Protein AF-A0A6G4WFR0-F1 (afdb_monomer)

Sequence (211 aa):
MADQWVFKSETYDNCNCSVSCGCQFNEPTTHGNCQFAYVGAVVAGHFNGTPLAGLNWSLLCIFPGEIEEGNGKRQIIIDERANEAQRIALETIISGKACRPLSNHFSVFGSLCTEFFETHFLPINLEVNLQLRTANVDIPSVVKSVGRPIINKFNGEPFHIALARPAGSFEFTYGEIGQGTTSVSGDMEMAFEDSWALFCVHHYNQDGLIR

Foldseek 3Di:
DAKWKKFKWWKKKFKQAALPQQVVVVGFGRVQWIWMKMKIAGCFMDIPNHTQHRWIKMKTKTGPGGLVQAQMEIEIETELPDDPVNVVRCCCVQLLVSADAPQAPSNSSNVRHDHYDDYHHFHWDWDDDQVQQWIFIDTDQFKGKITGADADPVPRDGDWDKDADCDDHQYARIKTWTFMWMAGDDPRGDTHGRHIMITGIGIAIRRTHDD

Mean predicted aligned error: 2.63 Å

Nearest PDB structures (foldseek):
  4b31-assembly1_B  TM=2.077E-01  e=2.673E+00  Mycothermus thermophilus
  4b40-assembly1_B  TM=2.147E-01  e=3.158E+00  Mycothermus thermophilus

Secondary structure (DSSP, 8-state):
----EEEEEEEEEEESS-SS-GGGGT---SSSSEEEEEEEEEEEEEETTEE-TT-EEEEEEEESS-GGG--EEEEEEEETT--HHHHHHHHHHHTTTTS-TTSSHHHHHHHHEEEEPPPEEE--EEEEETTTTEEEEEETTTEEEEEEPEEPTTT-SEE-EEEE--SS-SS-SEEEEEEEEEEE-STT-EEEEEEEEEEEEEEEETTEE--

Structure (mmCIF, N/CA/C/O backbone):
data_AF-A0A6G4WFR0-F1
#
_entry.id   AF-A0A6G4WFR0-F1
#
loop_
_atom_site.group_PDB
_atom_site.id
_atom_site.type_symbol
_atom_site.label_atom_id
_atom_site.label_alt_id
_atom_site.label_comp_id
_atom_site.label_asym_id
_atom_site.label_entity_id
_atom_site.label_seq_id
_atom_site.pdbx_PDB_ins_code
_atom_site.Cartn_x
_atom_site.Cartn_y
_atom_site.Cartn_z
_atom_site.occupancy
_atom_site.B_iso_or_equiv
_atom_site.auth_seq_id
_atom_site.auth_comp_id
_atom_site.auth_asym_id
_atom_site.auth_atom_id
_atom_site.pdbx_PDB_model_num
ATOM 1 N N . MET A 1 1 ? -6.566 0.510 28.866 1.00 56.59 1 MET A N 1
ATOM 2 C CA . MET A 1 1 ? -5.873 -0.659 28.280 1.00 56.59 1 MET A CA 1
ATOM 3 C C . MET A 1 1 ? -5.449 -0.255 26.884 1.00 56.59 1 MET A C 1
ATOM 5 O O . MET A 1 1 ? -6.201 0.489 26.272 1.00 56.59 1 MET A O 1
ATOM 9 N N . ALA A 1 2 ? -4.252 -0.637 26.437 1.00 82.12 2 ALA A N 1
ATOM 10 C CA . ALA A 1 2 ? -3.855 -0.395 25.050 1.00 82.12 2 ALA A CA 1
ATOM 11 C C . ALA A 1 2 ? -4.782 -1.182 24.110 1.00 82.12 2 ALA A C 1
ATOM 13 O O . ALA A 1 2 ? -5.253 -2.255 24.497 1.00 82.12 2 ALA A O 1
ATOM 14 N N . ASP A 1 3 ? -5.046 -0.650 22.918 1.00 93.19 3 ASP A N 1
ATOM 15 C CA . ASP A 1 3 ? -5.851 -1.343 21.913 1.00 93.19 3 ASP A CA 1
ATOM 16 C C . ASP A 1 3 ? -5.238 -2.707 21.576 1.00 93.19 3 ASP A C 1
ATOM 18 O O . ASP A 1 3 ? -4.016 -2.870 21.535 1.00 93.19 3 ASP A O 1
ATOM 22 N N . GLN A 1 4 ? -6.092 -3.704 21.359 1.00 96.62 4 GLN A N 1
ATOM 23 C CA . GLN A 1 4 ? -5.699 -5.062 20.999 1.00 96.62 4 GLN A CA 1
ATOM 24 C C . GLN A 1 4 ? -6.368 -5.448 19.689 1.00 96.62 4 GLN A C 1
ATOM 26 O O . GLN A 1 4 ? -7.601 -5.501 19.583 1.00 96.62 4 GLN A O 1
ATOM 31 N N . TRP A 1 5 ? -5.549 -5.724 18.680 1.00 97.88 5 TRP A N 1
ATOM 32 C CA . TRP A 1 5 ? -6.049 -5.973 17.340 1.00 97.88 5 TRP A CA 1
ATOM 33 C C . TRP A 1 5 ? -5.153 -6.914 16.546 1.00 97.88 5 TRP A C 1
ATOM 35 O O . TRP A 1 5 ? -3.959 -7.043 16.795 1.00 97.88 5 TRP A O 1
ATOM 45 N N . VAL A 1 6 ? -5.770 -7.572 15.573 1.00 97.94 6 VAL A N 1
ATOM 46 C CA . VAL A 1 6 ? -5.100 -8.358 14.538 1.00 97.94 6 VAL A CA 1
ATOM 47 C C . VAL A 1 6 ? -5.708 -7.941 13.213 1.00 97.94 6 VAL A C 1
ATOM 49 O O . VAL A 1 6 ? -6.924 -7.786 13.109 1.00 97.94 6 VAL A O 1
ATOM 52 N N . PHE A 1 7 ? -4.866 -7.767 12.208 1.00 97.38 7 PHE A N 1
ATOM 53 C CA . PHE A 1 7 ? -5.252 -7.346 10.873 1.00 97.38 7 PHE A CA 1
ATOM 54 C C . PHE A 1 7 ? -4.520 -8.217 9.865 1.00 97.38 7 PHE A C 1
ATOM 56 O O . PHE A 1 7 ? -3.299 -8.136 9.747 1.00 97.38 7 PHE A O 1
ATOM 63 N N . LYS A 1 8 ? -5.254 -9.070 9.155 1.00 98.50 8 LYS A N 1
ATOM 64 C CA . LYS A 1 8 ? -4.735 -9.858 8.044 1.00 98.50 8 LYS A CA 1
ATOM 65 C C . LYS A 1 8 ? -5.463 -9.446 6.779 1.00 98.50 8 LYS A C 1
ATOM 67 O O . LYS A 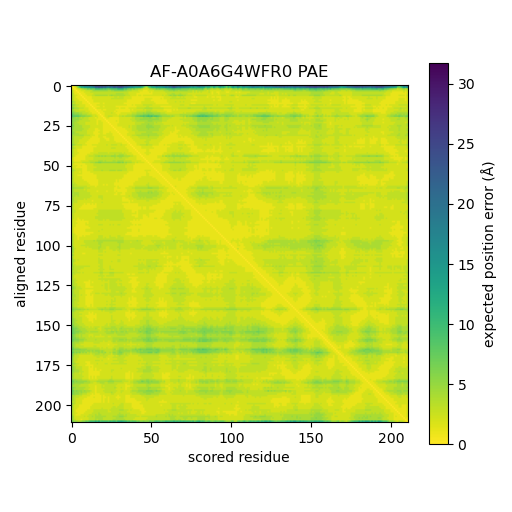1 8 ? -6.669 -9.662 6.670 1.00 98.50 8 LYS A O 1
ATOM 72 N N . SER A 1 9 ? -4.734 -8.872 5.832 1.00 98.44 9 SER A N 1
ATOM 73 C CA . SER A 1 9 ? -5.283 -8.404 4.568 1.00 98.44 9 SER A CA 1
ATOM 74 C C . SER A 1 9 ? -4.462 -8.905 3.391 1.00 98.44 9 SER A C 1
ATOM 76 O O . SER A 1 9 ? -3.237 -8.834 3.424 1.00 98.44 9 SER A O 1
ATOM 78 N N . GLU A 1 10 ? -5.145 -9.415 2.370 1.00 98.62 10 GLU A N 1
ATOM 79 C CA . GLU A 1 10 ? -4.559 -9.650 1.049 1.00 98.62 10 GLU A CA 1
ATOM 80 C C . GLU A 1 10 ? -4.588 -8.332 0.287 1.00 98.62 10 GLU A C 1
ATOM 82 O O . GLU A 1 10 ? -5.646 -7.704 0.174 1.00 98.62 10 GLU A O 1
ATOM 87 N N . THR A 1 11 ? -3.422 -7.885 -0.167 1.00 98.56 11 THR A N 1
ATOM 88 C CA . THR A 1 11 ? -3.234 -6.530 -0.677 1.00 98.56 11 THR A CA 1
ATOM 89 C C . THR A 1 11 ? -2.696 -6.523 -2.094 1.00 98.56 11 THR A C 1
ATOM 91 O O . THR A 1 11 ? -1.967 -7.419 -2.527 1.00 98.56 11 THR A O 1
ATOM 94 N N . TYR A 1 12 ? -3.064 -5.460 -2.793 1.00 98.69 12 TYR A N 1
ATOM 95 C CA . TYR A 1 12 ? -2.455 -5.008 -4.024 1.00 98.69 12 TYR A CA 1
ATOM 96 C C . TYR A 1 12 ? -2.016 -3.557 -3.828 1.00 98.69 12 TYR A C 1
ATOM 98 O O . TYR A 1 12 ? -2.800 -2.713 -3.393 1.00 98.69 12 TYR A O 1
ATOM 106 N N . ASP A 1 13 ? -0.758 -3.294 -4.141 1.00 97.88 13 ASP A N 1
ATOM 107 C CA . ASP A 1 13 ? -0.162 -1.968 -4.166 1.00 97.88 13 ASP A CA 1
ATOM 108 C C . ASP A 1 13 ? 0.362 -1.669 -5.558 1.00 97.88 13 ASP A C 1
ATOM 110 O O . ASP A 1 13 ? 0.957 -2.536 -6.202 1.00 97.88 13 ASP A O 1
ATOM 114 N N . ASN A 1 14 ? 0.178 -0.431 -5.994 1.00 98.56 14 ASN A N 1
ATOM 115 C CA . ASN A 1 14 ? 0.833 0.108 -7.165 1.00 98.56 14 ASN A CA 1
ATOM 116 C C . ASN A 1 14 ? 1.381 1.497 -6.838 1.00 98.56 14 ASN A C 1
ATOM 118 O O . ASN A 1 14 ? 0.650 2.379 -6.379 1.00 98.56 14 ASN A O 1
ATOM 122 N N . CYS A 1 15 ? 2.669 1.689 -7.112 1.00 97.81 15 CYS A N 1
ATOM 123 C CA . CYS A 1 15 ? 3.340 2.969 -6.940 1.00 97.81 15 CYS A CA 1
ATOM 124 C C . CYS A 1 15 ? 3.972 3.436 -8.249 1.00 97.81 15 CYS A C 1
ATOM 126 O O . CYS A 1 15 ? 4.172 2.654 -9.179 1.00 97.81 15 CYS A O 1
ATOM 128 N N . ASN A 1 16 ? 4.312 4.718 -8.325 1.00 98.44 16 ASN A N 1
ATOM 129 C CA . ASN A 1 16 ? 4.835 5.349 -9.537 1.00 98.44 16 ASN A CA 1
ATOM 130 C C . ASN A 1 16 ? 6.242 4.884 -9.959 1.00 98.44 16 ASN A C 1
ATOM 132 O O . ASN A 1 16 ? 6.712 5.275 -11.020 1.00 98.44 16 ASN A O 1
ATOM 136 N N . CYS A 1 17 ? 6.935 4.082 -9.150 1.00 98.19 17 CYS A N 1
ATOM 137 C CA . CYS A 1 17 ? 8.300 3.654 -9.444 1.00 98.19 17 CYS A CA 1
ATOM 138 C C . CYS A 1 17 ? 8.386 2.627 -10.582 1.00 98.19 17 CYS A C 1
ATOM 140 O O . CYS A 1 17 ? 7.437 1.912 -10.898 1.00 98.19 17 CYS A O 1
ATOM 142 N N . SER A 1 18 ? 9.587 2.470 -11.139 1.00 96.75 18 SER A N 1
ATOM 143 C CA . SER A 1 18 ? 9.905 1.329 -12.005 1.00 96.75 18 SER A CA 1
ATOM 144 C C . SER A 1 18 ? 9.705 -0.012 -11.280 1.00 96.75 18 SER A C 1
ATOM 146 O O . SER A 1 18 ? 9.679 -0.067 -10.053 1.00 96.75 18 SER A O 1
ATOM 148 N N . VAL A 1 19 ? 9.643 -1.118 -12.034 1.00 93.25 19 VAL A N 1
ATOM 149 C CA . VAL A 1 19 ? 9.478 -2.501 -11.518 1.00 93.25 19 VAL A CA 1
ATOM 150 C C . VAL A 1 19 ? 10.566 -2.924 -10.512 1.00 93.25 19 VAL A C 1
ATOM 152 O O . VAL A 1 19 ? 10.446 -3.944 -9.846 1.00 93.25 19 VAL A O 1
ATOM 155 N N . SER A 1 20 ? 11.629 -2.145 -10.351 1.00 91.44 20 SER A N 1
ATOM 156 C CA . SER A 1 20 ? 12.579 -2.254 -9.247 1.00 91.44 20 SER A CA 1
ATOM 157 C C . SER A 1 20 ? 12.409 -1.061 -8.305 1.00 91.44 20 SER A C 1
ATOM 159 O O . SER A 1 20 ? 13.279 -0.194 -8.247 1.00 91.44 20 SER A O 1
ATOM 161 N N . CYS A 1 21 ? 11.270 -0.971 -7.614 1.00 96.44 21 CYS A N 1
ATOM 162 C CA . CYS A 1 21 ? 10.984 0.154 -6.724 1.00 96.44 21 CYS A CA 1
ATOM 163 C C . CYS A 1 21 ? 12.059 0.252 -5.631 1.00 96.44 21 CYS A C 1
ATOM 165 O O . CYS A 1 21 ? 12.160 -0.631 -4.781 1.00 96.44 21 CYS A O 1
ATOM 167 N N . GLY A 1 22 ? 12.876 1.310 -5.663 1.00 96.06 22 GLY A N 1
ATOM 168 C CA . GLY A 1 22 ? 14.084 1.416 -4.840 1.00 96.06 22 GLY A CA 1
ATOM 169 C C . GLY A 1 22 ? 13.815 1.354 -3.338 1.00 96.06 22 GLY A C 1
ATOM 170 O O . GLY A 1 22 ? 14.548 0.671 -2.622 1.00 96.06 22 GLY A O 1
ATOM 171 N N . CYS A 1 23 ? 12.702 1.929 -2.861 1.00 94.81 23 CYS A N 1
ATOM 172 C CA . CYS A 1 23 ? 12.366 1.911 -1.433 1.00 94.81 23 CYS A CA 1
ATOM 173 C C . CYS A 1 23 ? 12.197 0.481 -0.893 1.00 94.81 23 CYS A C 1
ATOM 175 O O . CYS A 1 23 ? 12.447 0.215 0.282 1.00 94.81 23 CYS A O 1
ATOM 177 N N . GLN A 1 24 ? 11.866 -0.477 -1.767 1.00 95.12 24 GLN A N 1
ATOM 178 C CA . GLN A 1 24 ? 11.755 -1.886 -1.413 1.00 95.12 24 GLN A CA 1
ATOM 179 C C . GLN A 1 24 ? 13.122 -2.545 -1.129 1.00 95.12 24 GLN A C 1
ATOM 181 O O . GLN A 1 24 ? 13.173 -3.671 -0.621 1.00 95.12 24 GLN A O 1
ATOM 186 N N . PHE A 1 25 ? 14.216 -1.844 -1.424 1.00 93.81 25 PHE A N 1
ATOM 187 C CA . PHE A 1 25 ? 15.604 -2.271 -1.261 1.00 93.81 25 PHE A CA 1
ATOM 188 C C . PHE A 1 25 ? 16.435 -1.304 -0.395 1.00 93.81 25 PHE A C 1
ATOM 190 O O . PHE A 1 25 ? 17.643 -1.491 -0.298 1.00 93.81 25 PHE A O 1
ATOM 197 N N . ASN A 1 26 ? 15.803 -0.332 0.282 1.00 92.12 26 ASN A N 1
ATOM 198 C CA . ASN A 1 26 ? 16.469 0.803 0.953 1.00 92.12 26 ASN A CA 1
ATOM 199 C C . ASN A 1 26 ? 17.306 1.674 -0.001 1.00 92.12 26 ASN A C 1
ATOM 201 O O . ASN A 1 26 ? 18.351 2.194 0.378 1.00 92.12 26 ASN A O 1
ATOM 205 N N . GLU A 1 27 ? 16.845 1.813 -1.239 1.00 96.06 27 GLU A N 1
ATOM 206 C CA . GLU A 1 27 ? 17.423 2.696 -2.247 1.00 96.06 27 GLU A CA 1
ATOM 207 C C . GLU A 1 27 ? 16.448 3.848 -2.555 1.00 96.06 27 GLU A C 1
ATOM 209 O O . GLU A 1 27 ? 15.245 3.715 -2.293 1.00 96.06 27 GLU A O 1
ATOM 214 N N . PRO A 1 28 ? 16.927 4.962 -3.138 1.00 97.19 28 PRO A N 1
ATOM 215 C CA . PRO A 1 28 ? 16.072 6.078 -3.531 1.00 97.19 28 PRO A CA 1
ATOM 216 C C . PRO A 1 28 ? 14.929 5.676 -4.471 1.00 97.19 28 PRO A C 1
ATOM 218 O O . PRO A 1 28 ? 15.018 4.713 -5.243 1.00 97.19 28 PRO A O 1
ATOM 221 N N . THR A 1 29 ? 13.844 6.445 -4.436 1.00 97.81 29 THR A N 1
ATOM 222 C CA . THR A 1 29 ? 12.726 6.297 -5.374 1.00 97.81 29 THR A CA 1
ATOM 223 C C . THR A 1 29 ? 13.171 6.483 -6.831 1.00 97.81 29 THR A C 1
ATOM 225 O O . THR A 1 29 ? 14.175 7.122 -7.136 1.00 97.81 29 THR A O 1
ATOM 228 N N . THR A 1 30 ? 12.403 5.942 -7.786 1.00 98.25 30 THR A N 1
ATOM 229 C CA . THR A 1 30 ? 12.744 6.073 -9.220 1.00 98.25 30 THR A CA 1
ATOM 230 C C . THR A 1 30 ? 12.708 7.528 -9.706 1.00 98.25 30 THR A C 1
ATOM 232 O O . THR A 1 30 ? 13.452 7.886 -10.619 1.00 98.25 30 THR A O 1
ATOM 235 N N . HIS A 1 31 ? 11.843 8.360 -9.122 1.00 97.25 31 HIS A N 1
ATOM 236 C CA . HIS A 1 31 ? 11.543 9.707 -9.616 1.00 97.25 31 HIS A CA 1
ATOM 237 C C . HIS A 1 31 ? 11.932 10.828 -8.641 1.00 97.25 31 HIS A C 1
ATOM 239 O O . HIS A 1 31 ? 11.627 11.988 -8.915 1.00 97.25 31 HIS A O 1
ATOM 245 N N . GLY A 1 32 ? 12.593 10.505 -7.524 1.00 97.50 32 GLY A N 1
ATOM 246 C CA . GLY A 1 32 ? 12.845 11.459 -6.439 1.00 97.50 32 GLY A CA 1
ATOM 247 C C . GLY A 1 32 ? 11.572 11.880 -5.700 1.00 97.50 32 GLY A C 1
ATOM 248 O O . GLY A 1 32 ? 11.555 12.929 -5.071 1.00 97.50 32 GLY A O 1
ATOM 249 N N . ASN A 1 33 ? 10.488 11.113 -5.846 1.00 98.06 33 ASN A N 1
ATOM 250 C CA . ASN A 1 33 ? 9.213 11.274 -5.158 1.00 98.06 33 ASN A CA 1
ATOM 251 C C . ASN A 1 33 ? 8.488 9.920 -5.069 1.00 98.06 33 ASN A C 1
ATOM 253 O O . ASN A 1 33 ? 8.840 8.967 -5.773 1.00 98.06 33 ASN A O 1
ATOM 257 N N . CYS A 1 34 ? 7.451 9.831 -4.233 1.00 98.44 34 CYS A N 1
ATOM 258 C CA . CYS A 1 34 ? 6.658 8.610 -4.097 1.00 98.44 34 CYS A CA 1
ATOM 259 C C . CYS A 1 34 ? 5.161 8.903 -4.181 1.00 98.44 34 CYS A C 1
ATOM 261 O O . CYS A 1 34 ? 4.637 9.734 -3.444 1.00 98.44 34 CYS A O 1
ATOM 263 N N . GLN A 1 35 ? 4.458 8.192 -5.056 1.00 98.56 35 GLN A N 1
ATOM 264 C CA . GLN A 1 35 ? 2.997 8.193 -5.125 1.00 98.56 35 GLN A CA 1
ATOM 265 C C . GLN A 1 35 ? 2.527 6.750 -5.164 1.00 98.56 35 GLN A C 1
ATOM 267 O O . GLN A 1 35 ? 3.055 5.969 -5.959 1.00 98.56 35 GLN A O 1
ATOM 272 N N . PHE A 1 36 ? 1.565 6.388 -4.319 1.00 98.38 36 PHE A N 1
ATOM 273 C CA . PHE A 1 36 ? 1.067 5.018 -4.276 1.00 98.38 36 PHE A CA 1
ATOM 274 C C . PHE A 1 36 ? -0.403 4.912 -3.887 1.00 98.38 36 PHE A C 1
ATOM 276 O O . PHE A 1 36 ? -0.945 5.749 -3.156 1.00 98.38 36 PHE A O 1
ATOM 283 N N . ALA A 1 37 ? -1.006 3.813 -4.339 1.00 98.50 37 ALA A N 1
ATOM 284 C CA . ALA A 1 37 ? -2.330 3.365 -3.950 1.00 98.50 37 ALA A CA 1
ATOM 285 C C . ALA A 1 37 ? -2.261 1.918 -3.440 1.00 98.50 37 ALA A C 1
ATOM 287 O O . ALA A 1 37 ? -2.062 0.984 -4.215 1.00 98.50 37 ALA A O 1
ATOM 288 N N . TYR A 1 38 ? -2.470 1.745 -2.134 1.00 97.62 38 TYR A N 1
ATOM 289 C CA . TYR A 1 38 ? -2.658 0.441 -1.498 1.00 97.62 38 TYR A CA 1
ATOM 290 C C . TYR A 1 38 ? -4.141 0.139 -1.397 1.00 97.62 38 TYR A C 1
ATOM 292 O O . TYR A 1 38 ? -4.885 0.949 -0.850 1.00 97.62 38 TYR A O 1
ATOM 300 N N . VAL A 1 39 ? -4.555 -1.051 -1.819 1.00 98.69 39 VAL A N 1
ATOM 301 C CA . VAL A 1 39 ? -5.915 -1.555 -1.617 1.00 98.69 39 VAL A CA 1
ATOM 302 C C . VAL A 1 39 ? -5.843 -2.970 -1.067 1.00 98.69 39 VAL A C 1
ATOM 304 O O . VAL A 1 39 ? -5.026 -3.780 -1.504 1.00 98.69 39 VAL A O 1
ATOM 307 N N . GLY A 1 40 ? -6.685 -3.285 -0.089 1.00 98.62 40 GLY A N 1
ATOM 308 C CA . GLY A 1 40 ? -6.683 -4.603 0.529 1.00 98.62 40 GLY A CA 1
ATOM 309 C C . GLY A 1 40 ? -8.060 -5.093 0.932 1.00 98.62 40 GLY A C 1
ATOM 310 O O . GLY A 1 40 ? -8.938 -4.309 1.288 1.00 98.62 40 GLY A O 1
ATOM 311 N N . ALA A 1 41 ? -8.214 -6.414 0.919 1.00 98.75 41 ALA A N 1
ATOM 312 C CA . ALA A 1 41 ? -9.349 -7.114 1.505 1.00 98.75 41 ALA A CA 1
ATOM 313 C C . ALA A 1 41 ? -8.928 -7.691 2.855 1.00 98.75 41 ALA A C 1
ATOM 315 O O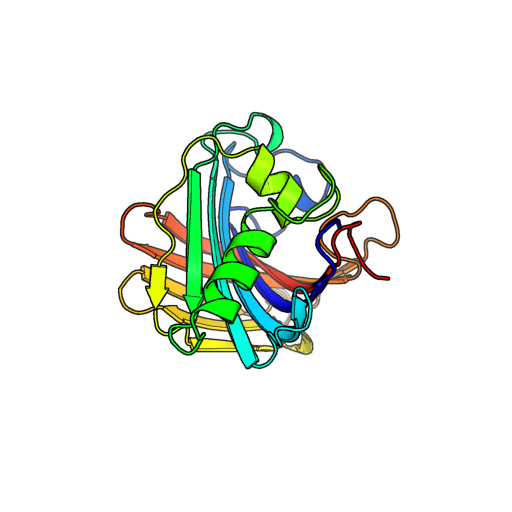 . ALA A 1 41 ? -7.938 -8.423 2.935 1.00 98.75 41 ALA A O 1
ATOM 316 N N . VAL A 1 42 ? -9.640 -7.362 3.934 1.00 98.75 42 VAL A N 1
ATOM 317 C CA . VAL A 1 42 ? -9.377 -7.939 5.257 1.00 98.75 42 VAL A CA 1
ATOM 318 C C . VAL A 1 42 ? -9.938 -9.358 5.285 1.00 98.75 42 VAL A C 1
ATOM 320 O O . VAL A 1 42 ? -11.150 -9.563 5.309 1.00 98.75 42 VAL A O 1
ATOM 323 N N . VAL A 1 43 ? -9.057 -10.355 5.303 1.00 98.56 43 VAL A N 1
ATOM 324 C CA . VAL A 1 43 ? -9.433 -11.778 5.292 1.00 98.56 43 VAL A CA 1
ATOM 325 C C . VAL A 1 43 ? -9.614 -12.345 6.700 1.00 98.56 43 VAL A C 1
ATOM 327 O O . VAL A 1 43 ? -10.361 -13.301 6.894 1.00 98.56 43 VAL A O 1
ATOM 330 N N . ALA A 1 44 ? -8.959 -11.754 7.701 1.00 98.44 44 ALA A N 1
ATOM 331 C CA . ALA A 1 44 ? -9.141 -12.091 9.109 1.00 98.44 44 ALA A CA 1
ATOM 332 C C . ALA A 1 44 ? -8.701 -10.925 10.000 1.00 98.44 44 ALA A C 1
ATOM 334 O O . ALA A 1 44 ? -7.774 -10.193 9.660 1.00 98.44 44 ALA A O 1
ATOM 335 N N . GLY A 1 45 ? -9.327 -10.769 11.164 1.00 97.69 45 GLY A N 1
ATOM 336 C CA . GLY A 1 45 ? -8.907 -9.756 12.125 1.00 97.69 45 GLY A CA 1
ATOM 337 C C . GLY A 1 45 ? -10.028 -9.191 12.981 1.00 97.69 45 GLY A C 1
ATOM 338 O O . GLY A 1 45 ? -11.217 -9.390 12.711 1.00 97.69 45 GLY A O 1
ATOM 339 N N . HIS A 1 46 ? -9.625 -8.466 14.017 1.00 98.50 46 HIS A N 1
ATOM 340 C CA . HIS A 1 46 ? -10.516 -7.753 14.920 1.00 98.50 46 HIS A CA 1
ATOM 341 C C . HIS A 1 46 ? -9.821 -6.531 15.524 1.00 98.50 46 HIS A C 1
ATOM 343 O O . HIS A 1 46 ? -8.595 -6.481 15.582 1.00 98.50 46 HIS A O 1
ATOM 349 N N . PHE A 1 47 ? -10.604 -5.611 16.083 1.00 98.44 47 PHE A N 1
ATOM 350 C CA . PHE A 1 47 ? -10.135 -4.497 16.908 1.00 98.44 47 PHE A CA 1
ATOM 351 C C . PHE A 1 47 ? -10.968 -4.417 18.186 1.00 98.44 47 PHE A C 1
ATOM 353 O O . PHE A 1 47 ? -12.173 -4.177 18.118 1.00 98.44 47 PHE A O 1
ATOM 360 N N . ASN A 1 48 ? -10.359 -4.678 19.347 1.00 97.19 48 ASN A N 1
ATOM 361 C CA . ASN A 1 48 ? -11.045 -4.707 20.647 1.00 97.19 48 ASN A CA 1
ATOM 362 C C . ASN A 1 48 ? -12.359 -5.526 20.631 1.00 97.19 48 ASN A C 1
ATOM 364 O O . ASN A 1 48 ? -13.374 -5.118 21.189 1.00 97.19 48 ASN A O 1
ATOM 368 N N . GLY A 1 49 ? -12.356 -6.673 19.941 1.00 96.25 49 GLY A N 1
ATOM 369 C CA . GLY A 1 49 ? -13.527 -7.546 19.774 1.00 96.25 49 GLY A CA 1
ATOM 370 C C . GLY A 1 49 ? -14.438 -7.220 18.581 1.00 96.25 49 GLY A C 1
ATOM 371 O O . GLY A 1 49 ? -15.264 -8.055 18.222 1.00 96.25 49 GLY A O 1
ATOM 372 N N . THR A 1 50 ? -14.272 -6.073 17.916 1.00 98.44 50 THR A N 1
ATOM 373 C CA . THR A 1 50 ? -15.006 -5.738 16.682 1.00 98.44 50 THR A CA 1
ATOM 374 C C . THR A 1 50 ? -14.424 -6.516 15.499 1.00 98.44 50 THR A C 1
ATOM 376 O O . THR A 1 50 ? -13.247 -6.315 15.196 1.00 98.44 50 THR A O 1
ATOM 379 N N . PRO A 1 51 ? -15.187 -7.387 14.812 1.00 98.50 51 PRO A N 1
ATOM 380 C CA . PRO A 1 51 ? -14.683 -8.154 13.675 1.00 98.50 51 PRO A CA 1
ATOM 381 C C . PRO A 1 51 ? -14.510 -7.271 12.432 1.00 98.50 51 PRO A C 1
ATOM 383 O O . PRO A 1 51 ? -15.362 -6.430 12.141 1.00 98.50 51 PRO A O 1
ATOM 386 N N . LEU A 1 52 ? -13.430 -7.494 11.678 1.00 98.69 52 LEU A N 1
ATOM 387 C CA . LEU A 1 52 ? -13.082 -6.686 10.496 1.00 98.69 52 LEU A CA 1
ATOM 388 C C . LEU A 1 52 ? -13.113 -7.468 9.173 1.00 98.69 52 LEU A C 1
ATOM 390 O O . LEU A 1 52 ? -13.029 -6.866 8.107 1.00 98.69 52 LEU A O 1
ATOM 394 N N . ALA A 1 53 ? -13.208 -8.798 9.234 1.00 98.50 53 ALA A N 1
ATOM 395 C CA . ALA A 1 53 ? -13.143 -9.653 8.053 1.00 98.50 53 ALA A CA 1
ATOM 396 C C . ALA A 1 53 ? -14.271 -9.359 7.047 1.00 98.50 53 ALA A C 1
ATOM 398 O O . ALA A 1 53 ? -15.413 -9.109 7.431 1.00 98.50 53 ALA A O 1
ATOM 399 N N . GLY A 1 54 ? -13.942 -9.434 5.757 1.00 98.19 54 GLY A N 1
ATOM 400 C CA . GLY A 1 54 ? -14.857 -9.195 4.639 1.00 98.19 54 GLY A CA 1
ATOM 401 C C . GLY A 1 54 ? -14.964 -7.733 4.194 1.00 98.19 54 GLY A C 1
ATOM 402 O O . GLY A 1 54 ? -15.619 -7.466 3.184 1.00 98.19 54 GLY A O 1
ATOM 403 N N . LEU A 1 55 ? -14.326 -6.803 4.911 1.00 98.75 55 LEU A N 1
ATOM 404 C CA . LEU A 1 55 ? -14.252 -5.391 4.540 1.00 98.75 55 LEU A CA 1
ATOM 405 C C . LEU A 1 55 ? -13.001 -5.101 3.715 1.00 98.75 55 LEU A C 1
ATOM 407 O O . LEU A 1 55 ? -11.936 -5.670 3.962 1.00 98.75 55 LEU A O 1
ATOM 411 N N . ASN A 1 56 ? -13.132 -4.164 2.784 1.00 98.81 56 ASN A N 1
ATOM 412 C CA . ASN A 1 56 ? -12.015 -3.635 2.020 1.00 98.81 56 ASN A CA 1
ATOM 413 C C . ASN A 1 56 ? -11.527 -2.297 2.598 1.00 98.81 56 ASN A C 1
ATOM 415 O O . ASN A 1 56 ? -12.208 -1.625 3.377 1.00 98.81 56 ASN A O 1
ATOM 419 N N . TRP A 1 57 ? -10.321 -1.904 2.216 1.00 98.81 57 TRP A N 1
ATOM 420 C CA . TRP A 1 57 ? -9.735 -0.623 2.586 1.00 98.81 57 TRP A CA 1
ATOM 421 C C . TRP A 1 57 ? -8.775 -0.153 1.500 1.00 98.81 57 TRP A C 1
ATOM 423 O O . TRP A 1 57 ? -8.235 -0.962 0.746 1.00 98.81 57 TRP A O 1
ATOM 433 N N . SER A 1 58 ? -8.554 1.156 1.441 1.00 98.75 58 SER A N 1
ATOM 434 C CA . SER A 1 58 ? -7.546 1.773 0.591 1.00 98.75 58 SER A CA 1
ATOM 435 C C . SER A 1 58 ? -6.782 2.844 1.357 1.00 98.75 58 SER A C 1
ATOM 437 O O . SER A 1 58 ? -7.346 3.576 2.174 1.00 98.75 58 SER A O 1
ATOM 439 N N . LEU A 1 59 ? -5.492 2.945 1.063 1.00 98.69 59 LEU A N 1
ATOM 440 C CA . LEU A 1 59 ? -4.586 3.969 1.559 1.00 98.69 59 LEU A CA 1
ATOM 441 C C . LEU A 1 59 ? -3.882 4.606 0.364 1.00 98.69 59 LEU A C 1
ATOM 443 O O . LEU A 1 59 ? -3.178 3.931 -0.384 1.00 98.69 59 LEU A O 1
ATOM 447 N N . LEU A 1 60 ? -4.086 5.906 0.199 1.00 98.81 60 LEU A N 1
ATOM 448 C CA . LEU A 1 60 ? -3.454 6.708 -0.839 1.00 98.81 60 LEU A CA 1
ATOM 449 C C . LEU A 1 60 ? -2.422 7.612 -0.185 1.00 98.81 60 LEU A C 1
ATOM 451 O O . LEU A 1 60 ? -2.741 8.254 0.821 1.00 98.81 60 LEU A O 1
ATOM 455 N N . CYS A 1 61 ? -1.231 7.704 -0.774 1.00 98.62 61 CYS A N 1
ATOM 456 C CA . CYS A 1 61 ? -0.190 8.608 -0.298 1.00 98.62 61 CYS A CA 1
ATOM 457 C C . CYS A 1 61 ? 0.552 9.299 -1.443 1.00 98.62 61 CYS A C 1
ATOM 459 O O . CYS A 1 61 ? 0.793 8.708 -2.496 1.00 98.62 61 CYS A O 1
ATOM 461 N N . ILE A 1 62 ? 0.964 10.543 -1.190 1.00 98.69 62 ILE A N 1
ATOM 462 C CA . ILE A 1 62 ? 1.849 11.331 -2.055 1.00 98.69 62 ILE A CA 1
ATOM 463 C C . ILE A 1 62 ? 2.946 11.930 -1.178 1.00 98.69 62 ILE A C 1
ATOM 465 O O . ILE A 1 62 ? 2.657 12.694 -0.261 1.00 98.69 62 ILE A O 1
ATOM 469 N N . PHE A 1 63 ? 4.198 11.620 -1.484 1.00 98.62 63 PHE A N 1
ATOM 470 C CA . PHE A 1 63 ? 5.385 12.234 -0.905 1.00 98.62 63 PHE A CA 1
ATOM 471 C C . PHE A 1 63 ? 6.047 13.111 -1.971 1.00 98.62 63 PHE A C 1
ATOM 473 O O . PHE A 1 63 ? 6.268 12.632 -3.086 1.00 98.62 63 PHE A O 1
ATOM 480 N N . PRO A 1 64 ? 6.357 14.385 -1.667 1.00 98.00 64 PRO A N 1
ATOM 481 C CA . PRO A 1 64 ? 6.962 15.299 -2.635 1.00 98.00 64 PRO A CA 1
ATOM 482 C C . PRO A 1 64 ? 8.436 14.981 -2.930 1.00 98.00 64 PRO A C 1
ATOM 484 O O . PRO A 1 64 ? 8.943 15.428 -3.956 1.00 98.00 64 PRO A O 1
ATOM 487 N N . GLY A 1 65 ? 9.090 14.237 -2.035 1.00 97.69 65 GLY A N 1
ATOM 488 C CA . GLY A 1 65 ? 10.488 13.823 -2.093 1.00 97.69 65 GLY A CA 1
ATOM 489 C C . GLY A 1 65 ? 10.649 12.349 -1.718 1.00 97.69 65 GLY A C 1
ATOM 490 O O . GLY A 1 65 ? 9.705 11.556 -1.834 1.00 97.69 65 GLY A O 1
ATOM 491 N N . GLU A 1 66 ? 11.827 11.989 -1.217 1.00 97.69 66 GLU A N 1
ATOM 492 C CA . GLU A 1 66 ? 12.050 10.648 -0.676 1.00 97.69 66 GLU A CA 1
ATOM 493 C C . GLU A 1 66 ? 11.156 10.408 0.551 1.00 97.69 66 GLU A C 1
ATOM 495 O O . GLU A 1 66 ? 10.868 11.317 1.329 1.00 97.69 66 GLU A O 1
ATOM 500 N N . ILE A 1 67 ? 10.693 9.169 0.741 1.00 96.88 67 ILE A N 1
ATOM 501 C CA . ILE A 1 67 ? 9.691 8.841 1.777 1.00 96.88 67 ILE A CA 1
ATOM 502 C C . ILE A 1 67 ? 10.184 9.244 3.180 1.00 96.88 67 ILE A C 1
ATOM 504 O O . ILE A 1 67 ? 9.417 9.764 3.990 1.00 96.88 67 ILE A O 1
ATOM 508 N N . GLU A 1 68 ? 11.473 9.040 3.458 1.00 95.06 68 GLU A N 1
ATOM 509 C CA . GLU A 1 68 ? 12.131 9.377 4.728 1.00 95.06 68 GLU A CA 1
ATOM 510 C C . GLU A 1 68 ? 12.240 10.882 5.009 1.00 95.06 68 GLU A C 1
ATOM 512 O O . GLU A 1 68 ? 12.370 11.276 6.168 1.00 95.06 68 GLU A O 1
ATOM 517 N N . GLU A 1 69 ? 12.128 11.729 3.982 1.00 97.25 69 GLU A N 1
ATOM 518 C CA . GLU A 1 69 ? 12.086 13.190 4.127 1.00 97.25 69 GLU A CA 1
ATOM 519 C C . GLU A 1 69 ? 10.719 13.673 4.648 1.00 97.25 69 GLU A C 1
ATOM 521 O O . GLU A 1 69 ? 10.576 14.823 5.077 1.00 97.25 69 GLU A O 1
ATOM 526 N N . GLY A 1 70 ? 9.712 12.793 4.646 1.00 97.69 70 GLY A N 1
ATOM 527 C CA . GLY A 1 70 ? 8.376 13.057 5.160 1.00 97.69 70 GLY A CA 1
ATOM 528 C C . GLY A 1 70 ? 7.584 14.037 4.295 1.00 97.69 70 GLY A C 1
ATOM 529 O O . GLY A 1 70 ? 7.648 14.013 3.067 1.00 97.69 70 GLY A O 1
ATOM 530 N N . ASN A 1 71 ? 6.791 14.895 4.943 1.00 98.38 71 ASN A N 1
ATOM 531 C CA . ASN A 1 71 ? 5.869 15.834 4.288 1.00 98.38 71 ASN A CA 1
ATOM 532 C C . ASN A 1 71 ? 4.843 15.150 3.367 1.00 98.38 71 ASN A C 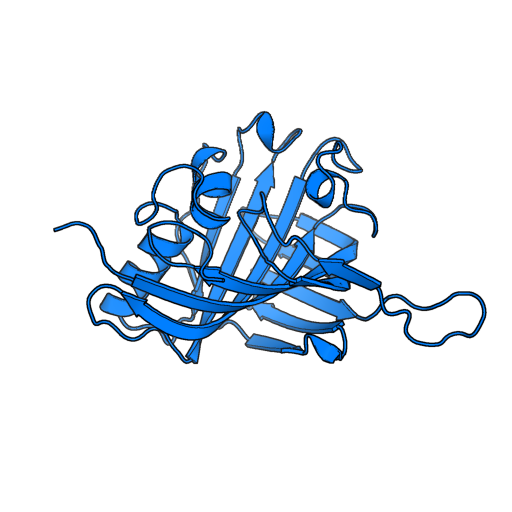1
ATOM 534 O O . ASN A 1 71 ? 4.376 15.738 2.390 1.00 98.38 71 ASN A O 1
ATOM 538 N N . GLY A 1 72 ? 4.507 13.897 3.678 1.00 98.56 72 GLY A N 1
ATOM 539 C CA . GLY A 1 72 ? 3.527 13.132 2.925 1.00 98.56 72 GLY A CA 1
ATOM 540 C C . GLY A 1 72 ? 2.106 13.663 3.102 1.00 98.56 72 GLY A C 1
ATOM 541 O O . GLY A 1 72 ? 1.733 14.189 4.158 1.00 98.56 72 GLY A O 1
ATOM 542 N N . LYS A 1 73 ? 1.299 13.461 2.068 1.00 98.69 73 LYS A N 1
ATOM 543 C CA . LYS A 1 73 ? -0.155 13.597 2.098 1.00 98.69 73 LYS A CA 1
ATOM 544 C C . LYS A 1 73 ? -0.794 12.227 2.113 1.00 98.69 73 LYS A C 1
ATOM 546 O O . LYS A 1 73 ? -0.282 11.317 1.461 1.00 98.69 73 LYS A O 1
ATOM 551 N N . ARG A 1 74 ? -1.926 12.090 2.799 1.00 98.50 74 ARG A N 1
ATOM 552 C CA . ARG A 1 74 ? -2.598 10.800 2.952 1.00 98.50 74 ARG A CA 1
ATOM 553 C C . ARG A 1 74 ? -4.113 10.903 2.915 1.00 98.50 74 ARG A C 1
ATOM 555 O O . ARG A 1 74 ? -4.683 11.759 3.590 1.00 98.50 74 ARG A O 1
ATOM 562 N N . GLN A 1 75 ? -4.750 9.939 2.254 1.00 98.75 75 GLN A N 1
ATOM 563 C CA . GLN A 1 75 ? -6.191 9.702 2.336 1.00 98.75 75 GLN A CA 1
ATOM 564 C C . GLN A 1 75 ? -6.487 8.231 2.638 1.00 98.75 75 GLN A C 1
ATOM 566 O O . GLN A 1 75 ? -5.876 7.330 2.059 1.00 98.75 75 GLN A O 1
ATOM 571 N N . ILE A 1 76 ? -7.428 7.993 3.556 1.00 98.81 76 ILE A N 1
ATOM 572 C CA . ILE A 1 76 ? -7.981 6.661 3.821 1.00 98.81 76 ILE A CA 1
ATOM 573 C C . ILE A 1 76 ? -9.342 6.556 3.141 1.00 98.81 76 ILE A C 1
ATOM 575 O O . ILE A 1 76 ? -10.161 7.471 3.228 1.00 98.81 76 ILE A O 1
ATOM 579 N N . ILE A 1 77 ? -9.611 5.404 2.537 1.00 98.88 77 ILE A N 1
ATOM 580 C CA . ILE A 1 77 ? -10.947 5.031 2.082 1.00 98.88 77 ILE A CA 1
ATOM 581 C C . ILE A 1 77 ? -11.298 3.699 2.738 1.00 98.88 77 ILE A C 1
ATOM 583 O O . ILE A 1 77 ? -10.539 2.733 2.663 1.00 98.88 77 ILE A O 1
ATOM 587 N N . ILE A 1 78 ? -12.440 3.654 3.408 1.00 98.88 78 ILE A N 1
ATOM 588 C CA . ILE A 1 78 ? -12.976 2.461 4.057 1.00 98.88 78 ILE A CA 1
ATOM 589 C C . ILE A 1 78 ? -14.216 2.017 3.292 1.00 98.88 78 ILE A C 1
ATOM 591 O O . ILE A 1 78 ? -15.003 2.836 2.821 1.00 98.88 78 ILE A O 1
ATOM 595 N N . ASP A 1 79 ? -14.391 0.708 3.183 1.00 98.56 79 ASP A N 1
ATOM 596 C CA . ASP A 1 79 ? -15.564 0.103 2.569 1.00 98.56 79 ASP A CA 1
ATOM 597 C C . ASP A 1 79 ? -16.870 0.601 3.209 1.00 98.56 79 ASP A C 1
ATOM 599 O O . ASP A 1 79 ? -17.057 0.522 4.427 1.00 98.56 79 ASP A O 1
ATOM 603 N N . GLU A 1 80 ? -17.797 1.098 2.390 1.00 98.62 80 GLU A N 1
ATOM 604 C CA . GLU A 1 80 ? -19.084 1.638 2.844 1.00 98.62 80 GLU A CA 1
ATOM 605 C C . GLU A 1 80 ? -19.912 0.639 3.667 1.00 98.62 80 GLU A C 1
ATOM 607 O O . GLU A 1 80 ? -20.695 1.056 4.529 1.00 98.62 80 GLU A O 1
ATOM 612 N N . ARG A 1 81 ? -19.692 -0.670 3.451 1.00 98.56 81 ARG A N 1
ATOM 613 C CA . ARG A 1 81 ? -20.344 -1.775 4.171 1.00 98.56 81 ARG A CA 1
ATOM 614 C C . ARG A 1 81 ? -19.968 -1.821 5.655 1.00 98.56 81 ARG A C 1
ATOM 616 O O . ARG A 1 81 ? -20.659 -2.479 6.432 1.00 98.56 81 ARG A O 1
ATOM 623 N N . ALA A 1 82 ? -18.890 -1.146 6.059 1.00 98.75 82 ALA A N 1
ATOM 624 C CA . ALA A 1 82 ? -18.464 -1.069 7.448 1.00 98.75 82 ALA A CA 1
ATOM 625 C C . ALA A 1 82 ? -19.500 -0.323 8.303 1.00 98.75 82 ALA A C 1
ATOM 627 O O . ALA A 1 82 ? -19.910 0.795 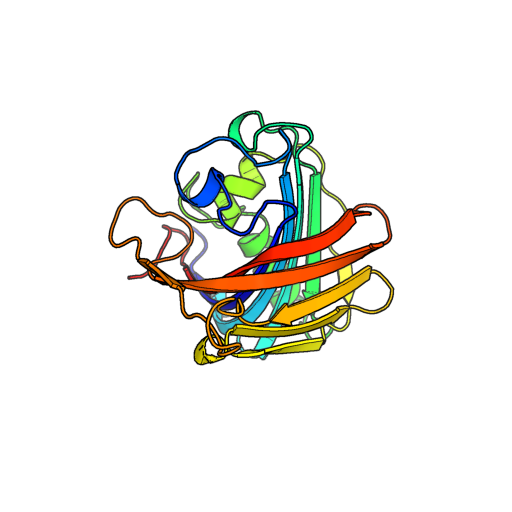7.979 1.00 98.75 82 ALA A O 1
ATOM 628 N N . ASN A 1 83 ? -19.879 -0.911 9.438 1.00 98.69 83 ASN A N 1
ATOM 629 C CA . ASN A 1 83 ? -20.658 -0.211 10.460 1.00 98.69 83 ASN A CA 1
ATOM 630 C C . ASN A 1 83 ? -19.788 0.789 11.247 1.00 98.69 83 ASN A C 1
ATOM 632 O O . ASN A 1 83 ? -18.569 0.819 11.100 1.00 98.69 83 ASN A O 1
ATOM 636 N N . GLU A 1 84 ? -20.400 1.596 12.113 1.00 98.56 84 GLU A N 1
ATOM 637 C CA . GLU A 1 84 ? -19.704 2.644 12.876 1.00 98.56 84 GLU A CA 1
ATOM 638 C C . GLU A 1 84 ? -18.486 2.128 13.665 1.00 98.56 84 GLU A C 1
ATOM 640 O O . GLU A 1 84 ? -17.396 2.690 13.554 1.00 98.56 84 GLU A O 1
ATOM 645 N N . ALA A 1 85 ? -18.627 1.015 14.392 1.00 98.56 85 ALA A N 1
ATOM 646 C CA . ALA A 1 85 ? -17.526 0.431 15.160 1.00 98.56 85 ALA A CA 1
ATOM 647 C C . ALA A 1 85 ? -16.377 -0.044 14.252 1.00 98.56 85 ALA A C 1
ATOM 649 O O . ALA A 1 85 ? -15.204 0.141 14.577 1.00 98.56 85 ALA A O 1
ATOM 650 N N . GLN A 1 86 ? -16.702 -0.622 13.094 1.00 98.81 86 GLN A N 1
ATOM 651 C CA . GLN A 1 86 ? -15.721 -1.069 12.104 1.00 98.81 86 GLN A CA 1
ATOM 652 C C . GLN A 1 86 ? -15.014 0.101 11.416 1.00 98.81 86 GLN A C 1
ATOM 654 O O . GLN A 1 86 ? -13.811 0.022 11.183 1.00 98.81 86 GLN A O 1
ATOM 659 N N . ARG A 1 87 ? -15.729 1.195 11.132 1.00 98.81 87 ARG A N 1
ATOM 660 C CA . ARG A 1 87 ? -15.154 2.426 10.569 1.00 98.81 87 ARG A CA 1
ATOM 661 C C . ARG A 1 87 ? -14.116 3.019 11.515 1.00 98.81 87 ARG A C 1
ATOM 663 O O . ARG A 1 87 ? -12.979 3.226 11.106 1.00 98.81 87 ARG A O 1
ATOM 670 N N . ILE A 1 88 ? -14.477 3.177 12.791 1.00 98.56 88 ILE A N 1
ATOM 671 C CA . ILE A 1 88 ? -13.562 3.658 13.837 1.00 98.56 88 ILE A CA 1
ATOM 672 C C . ILE A 1 88 ? -12.348 2.731 13.949 1.00 98.56 88 ILE A C 1
ATOM 674 O O . ILE A 1 88 ? -11.211 3.199 13.974 1.00 98.56 88 ILE A O 1
ATOM 678 N N . ALA A 1 89 ? -12.568 1.416 13.986 1.00 98.56 89 ALA A N 1
ATOM 679 C CA . ALA A 1 89 ? -11.495 0.435 14.083 1.00 98.56 89 ALA A CA 1
ATOM 680 C C . ALA A 1 89 ? -10.515 0.499 12.900 1.00 98.56 89 ALA A C 1
ATOM 682 O O . ALA A 1 89 ? -9.307 0.617 13.109 1.00 98.56 89 ALA A O 1
ATOM 683 N N . LEU A 1 90 ? -11.022 0.441 11.664 1.00 98.69 90 LEU A N 1
ATOM 684 C CA . LEU A 1 90 ? -10.198 0.471 10.456 1.00 98.69 90 LEU A CA 1
ATOM 685 C C . LEU A 1 90 ? -9.445 1.794 10.334 1.00 98.69 90 LEU A C 1
ATOM 687 O O . LEU A 1 90 ? -8.245 1.782 10.077 1.00 98.69 90 LEU A O 1
ATOM 691 N N . GLU A 1 91 ? -10.100 2.924 10.593 1.00 98.56 91 GLU A N 1
ATOM 692 C CA . GLU A 1 91 ? -9.446 4.230 10.543 1.00 98.56 91 GLU A CA 1
ATOM 693 C C . GLU A 1 91 ? -8.328 4.338 11.588 1.00 98.56 91 GLU A C 1
ATOM 695 O O . GLU A 1 91 ? -7.236 4.828 11.290 1.00 98.56 91 GLU A O 1
ATOM 700 N N . THR A 1 92 ? -8.552 3.828 12.801 1.00 98.31 92 THR A N 1
ATOM 701 C CA . THR A 1 92 ? -7.560 3.851 13.889 1.00 98.31 92 THR A CA 1
ATOM 702 C C . THR A 1 92 ? -6.348 2.962 13.572 1.00 98.31 92 THR A C 1
ATOM 704 O O . THR A 1 92 ? -5.210 3.368 13.825 1.00 98.31 92 THR A O 1
ATOM 707 N N . ILE A 1 93 ? -6.558 1.785 12.970 1.00 98.38 93 ILE A N 1
ATOM 708 C CA . ILE A 1 93 ? -5.471 0.895 12.525 1.00 98.38 93 ILE A CA 1
ATOM 709 C C . ILE A 1 93 ? -4.710 1.516 11.346 1.00 98.38 93 ILE A C 1
ATOM 711 O O . ILE A 1 93 ? -3.496 1.692 11.430 1.00 98.38 93 ILE A O 1
ATOM 715 N N . ILE A 1 94 ? -5.409 1.879 10.264 1.00 98.50 94 ILE A N 1
ATOM 716 C CA . ILE A 1 94 ? -4.800 2.327 8.997 1.00 98.50 94 ILE A CA 1
ATOM 717 C C . ILE A 1 94 ? -4.115 3.692 9.164 1.00 98.50 94 ILE A C 1
ATOM 719 O O . ILE A 1 94 ? -3.148 4.000 8.472 1.00 98.50 94 ILE A O 1
ATOM 723 N N . SER A 1 95 ? -4.568 4.519 10.114 1.00 98.06 95 SER A N 1
ATOM 724 C CA . SER A 1 95 ? -3.859 5.750 10.497 1.00 98.06 95 SER A CA 1
ATOM 725 C C . SER A 1 95 ? -2.602 5.547 11.325 1.00 98.06 95 SER A C 1
ATOM 727 O O . SER A 1 95 ? -1.890 6.516 11.570 1.00 98.06 95 SER A O 1
ATOM 729 N N . GLY A 1 96 ? -2.316 4.322 11.764 1.00 97.44 96 GLY A N 1
ATOM 730 C CA . GLY A 1 96 ? -1.181 4.037 12.629 1.00 97.44 96 GLY A CA 1
ATOM 731 C C . GLY A 1 96 ? -1.390 4.454 14.089 1.00 97.44 96 GLY A C 1
ATOM 732 O O . GLY A 1 96 ? -0.519 4.188 14.912 1.00 97.44 96 GLY A O 1
ATOM 733 N N . LYS A 1 97 ? -2.537 5.052 14.453 1.00 96.75 97 LYS A N 1
ATOM 734 C CA . LYS A 1 97 ? -2.835 5.506 15.828 1.00 96.75 97 LYS A CA 1
ATOM 735 C C . LYS A 1 97 ? -2.868 4.360 16.841 1.00 96.75 97 LYS A C 1
ATOM 737 O O . LYS A 1 97 ? -2.501 4.559 17.993 1.00 96.75 97 LYS A O 1
ATOM 742 N N . ALA A 1 98 ? -3.275 3.167 16.406 1.00 96.25 98 ALA A N 1
ATOM 743 C CA . ALA A 1 98 ? -3.292 1.957 17.231 1.00 96.25 98 ALA A CA 1
ATOM 744 C C . ALA A 1 98 ? -1.976 1.154 17.193 1.00 96.25 98 ALA A C 1
ATOM 746 O O . ALA A 1 98 ? -1.949 0.000 17.623 1.00 96.25 98 ALA A O 1
ATOM 747 N N . CYS A 1 99 ? -0.902 1.707 16.624 1.00 96.44 99 CYS A N 1
ATOM 748 C CA . CYS A 1 99 ? 0.354 0.995 16.414 1.00 96.44 99 CYS A CA 1
ATOM 749 C C . CYS A 1 99 ? 1.451 1.528 17.336 1.00 96.44 99 CYS A C 1
ATOM 751 O O . CYS A 1 99 ? 1.577 2.734 17.557 1.00 96.44 99 CYS A O 1
ATOM 753 N N . ARG A 1 100 ? 2.333 0.640 17.798 1.00 96.12 100 ARG A N 1
ATOM 754 C CA . ARG A 1 100 ? 3.635 1.046 18.327 1.00 96.12 100 ARG A CA 1
ATOM 755 C C . ARG A 1 100 ? 4.394 1.809 17.226 1.00 96.12 100 ARG A C 1
ATOM 757 O O . ARG A 1 100 ? 4.358 1.362 16.076 1.00 96.12 100 ARG A O 1
ATOM 764 N N . PRO A 1 101 ? 5.094 2.915 17.533 1.00 95.25 101 PRO A N 1
ATOM 765 C CA . PRO A 1 101 ? 5.793 3.696 16.515 1.00 95.25 101 PRO A CA 1
ATOM 766 C C . PRO A 1 101 ? 6.732 2.847 15.652 1.00 95.25 101 PRO A C 1
ATOM 768 O O . PRO A 1 101 ? 7.498 2.037 16.182 1.00 95.25 101 PRO A O 1
ATOM 771 N N . LEU A 1 102 ? 6.657 3.042 14.331 1.00 94.38 102 LEU A N 1
ATOM 772 C CA . LEU A 1 102 ? 7.476 2.379 13.307 1.00 94.38 102 LEU A CA 1
ATOM 773 C C . LEU A 1 102 ? 7.379 0.841 13.315 1.00 94.38 102 LEU A C 1
ATOM 775 O O . LEU A 1 102 ? 8.282 0.148 12.852 1.00 94.38 102 LEU A O 1
ATOM 779 N N . SER A 1 103 ? 6.300 0.285 13.872 1.00 95.31 103 SER A N 1
ATOM 780 C CA . SER A 1 103 ? 6.140 -1.170 14.007 1.00 95.31 103 SER A CA 1
ATOM 781 C C . SER A 1 103 ? 5.648 -1.870 12.743 1.00 95.31 103 SER A C 1
ATOM 783 O O . SER A 1 103 ? 5.953 -3.046 12.540 1.00 95.31 103 SER A O 1
ATOM 785 N N . ASN A 1 104 ? 4.873 -1.170 11.915 1.00 96.31 104 ASN A N 1
ATOM 786 C CA . ASN A 1 104 ? 4.293 -1.688 10.683 1.00 96.31 104 ASN A CA 1
ATOM 787 C C . ASN A 1 104 ? 4.113 -0.581 9.630 1.00 96.31 104 ASN A C 1
ATOM 789 O O . ASN A 1 104 ? 4.325 0.598 9.923 1.00 96.31 104 ASN A O 1
ATOM 793 N N . HIS A 1 105 ? 3.681 -0.967 8.424 1.00 96.75 105 HIS A N 1
ATOM 794 C CA . HIS A 1 105 ? 3.442 -0.057 7.295 1.00 96.75 105 HIS A CA 1
ATOM 795 C C . HIS A 1 105 ? 2.575 1.152 7.684 1.00 96.75 105 HIS A C 1
ATOM 797 O O . HIS A 1 105 ? 2.966 2.292 7.442 1.00 96.75 105 HIS A O 1
ATOM 803 N N . PHE A 1 106 ? 1.441 0.931 8.359 1.00 97.62 106 PHE A N 1
ATOM 804 C CA . PHE A 1 106 ? 0.524 2.013 8.738 1.00 97.62 106 PHE A CA 1
ATOM 805 C C . PHE A 1 106 ? 1.173 3.031 9.675 1.00 97.62 106 PHE A C 1
ATOM 807 O O . PHE A 1 106 ? 1.020 4.235 9.483 1.00 97.62 106 PHE A O 1
ATOM 814 N N . SER A 1 107 ? 1.938 2.563 10.665 1.00 97.25 107 SER A N 1
ATOM 815 C CA . SER A 1 107 ? 2.654 3.455 11.579 1.00 97.25 107 SER A CA 1
ATOM 816 C C . SER A 1 107 ? 3.767 4.237 10.887 1.00 97.25 107 SER A C 1
ATOM 818 O O . SER A 1 107 ? 3.904 5.430 11.150 1.00 97.25 107 SER A O 1
ATOM 820 N N . VAL A 1 108 ? 4.547 3.587 10.015 1.00 97.06 108 VAL A N 1
ATOM 821 C CA . VAL A 1 108 ? 5.658 4.231 9.300 1.00 97.06 108 VAL A CA 1
ATOM 822 C C . VAL A 1 108 ? 5.124 5.346 8.406 1.00 97.06 108 VAL A C 1
ATOM 824 O O . VAL A 1 108 ? 5.445 6.511 8.636 1.00 97.06 108 VAL A O 1
ATOM 827 N N . PHE A 1 109 ? 4.237 5.027 7.462 1.00 96.81 109 PHE A N 1
ATOM 828 C CA . PHE A 1 109 ? 3.708 6.022 6.526 1.00 96.81 109 PHE A CA 1
ATOM 829 C C . PHE A 1 109 ? 2.842 7.076 7.219 1.00 96.81 109 PHE A C 1
ATOM 831 O O . PHE A 1 109 ? 2.939 8.255 6.888 1.00 96.81 109 PHE A O 1
ATOM 838 N N . GLY A 1 110 ? 2.058 6.687 8.231 1.00 96.94 110 GLY A N 1
ATOM 839 C CA . GLY A 1 110 ? 1.291 7.628 9.046 1.00 96.94 110 GLY A CA 1
ATOM 840 C C . GLY A 1 110 ? 2.173 8.660 9.757 1.00 96.94 110 GLY A C 1
ATOM 841 O O . GLY A 1 110 ? 1.799 9.828 9.816 1.00 96.94 110 GLY A O 1
ATOM 842 N N . SER A 1 111 ? 3.356 8.261 10.242 1.00 97.44 111 SER A N 1
ATOM 843 C CA . SER A 1 111 ? 4.303 9.163 10.921 1.00 97.44 111 SER A CA 1
ATOM 844 C C . SER A 1 111 ? 5.053 10.119 9.988 1.00 97.44 111 SER A C 1
ATOM 846 O O . SER A 1 111 ? 5.542 11.150 10.441 1.00 97.44 111 SER A O 1
ATOM 848 N N . LEU A 1 112 ? 5.132 9.783 8.699 1.00 97.88 112 LEU A N 1
ATOM 849 C CA . LEU A 1 112 ? 5.846 10.558 7.680 1.00 97.88 112 LEU A CA 1
ATOM 850 C C . LEU A 1 112 ? 4.919 11.522 6.919 1.00 97.88 112 LEU A C 1
ATOM 852 O O . LEU A 1 112 ? 5.387 12.347 6.132 1.00 97.88 112 LEU A O 1
ATOM 856 N N . CYS A 1 113 ? 3.607 11.444 7.158 1.00 98.25 113 CYS A N 1
ATOM 857 C CA . CYS A 1 113 ? 2.627 12.364 6.594 1.00 98.25 113 CYS A CA 1
ATOM 858 C C . CYS A 1 113 ? 2.376 13.558 7.523 1.00 98.25 113 CYS A C 1
ATOM 860 O O . CYS A 1 113 ? 2.302 13.412 8.743 1.00 98.25 113 CYS A O 1
ATOM 862 N N . THR A 1 114 ? 2.195 14.737 6.937 1.00 98.19 114 THR A N 1
ATOM 863 C CA . THR A 1 114 ? 1.846 15.978 7.648 1.00 98.19 114 THR A CA 1
ATOM 864 C C . THR A 1 114 ? 0.484 16.530 7.230 1.00 98.19 114 THR A C 1
ATOM 866 O O . THR A 1 114 ? -0.115 17.300 7.979 1.00 98.19 114 THR A O 1
ATOM 869 N N . GLU A 1 115 ? -0.036 16.106 6.075 1.00 98.44 115 GLU A N 1
ATOM 870 C CA . GLU A 1 115 ? -1.348 16.487 5.552 1.00 98.44 115 GLU A CA 1
ATOM 871 C C . GLU A 1 115 ? -2.263 15.256 5.495 1.00 98.44 115 GLU A C 1
ATOM 873 O O . GLU A 1 115 ? -1.916 14.216 4.928 1.00 98.44 115 GLU A O 1
ATOM 878 N N . PHE A 1 116 ? -3.441 15.365 6.109 1.00 98.25 116 PHE A N 1
ATOM 879 C CA . PHE A 1 116 ? -4.399 14.270 6.244 1.00 98.25 116 PHE A CA 1
ATOM 880 C C . PHE A 1 116 ? -5.752 14.704 5.684 1.00 98.25 116 PHE A C 1
ATOM 882 O O . PHE A 1 116 ? -6.392 15.589 6.251 1.00 98.25 116 PHE A O 1
ATOM 889 N N . PHE A 1 117 ? -6.186 14.069 4.598 1.00 98.44 117 PHE A N 1
ATOM 890 C CA . PHE A 1 117 ? -7.522 14.269 4.044 1.00 98.44 117 PHE A CA 1
ATOM 891 C C . PHE A 1 117 ? -8.569 13.489 4.837 1.00 98.44 117 PHE A C 1
ATOM 893 O O . PHE A 1 117 ? -8.247 12.523 5.538 1.00 98.44 117 PHE A O 1
ATOM 900 N N . GLU A 1 118 ? -9.829 13.913 4.721 1.00 97.56 118 GLU A N 1
ATOM 901 C CA . GLU A 1 118 ? -10.945 13.226 5.365 1.00 97.56 118 GLU A CA 1
ATOM 902 C C . GLU A 1 118 ? -11.043 11.770 4.894 1.00 97.56 118 GLU A C 1
ATOM 904 O O . GLU A 1 118 ? -10.839 11.445 3.719 1.00 97.56 118 GLU A O 1
ATOM 909 N N . THR A 1 119 ? -11.354 10.884 5.841 1.00 98.56 119 THR A N 1
ATOM 910 C CA . THR A 1 119 ? -11.598 9.472 5.558 1.00 98.56 119 THR A CA 1
ATOM 911 C C . THR A 1 119 ? -12.908 9.333 4.791 1.00 98.56 119 THR A C 1
ATOM 913 O O . THR A 1 119 ? -13.963 9.766 5.255 1.00 98.56 119 THR A O 1
ATOM 916 N N . HIS A 1 120 ? -12.859 8.691 3.627 1.00 98.44 120 HIS A N 1
ATOM 917 C CA . HIS A 1 120 ? -14.049 8.419 2.826 1.00 98.44 120 HIS A CA 1
ATOM 918 C C . HIS A 1 120 ? -14.629 7.036 3.132 1.00 98.44 120 HIS A C 1
ATOM 920 O O . HIS A 1 120 ? -13.896 6.083 3.394 1.00 98.44 120 HIS A O 1
ATOM 926 N N . PHE A 1 121 ? -15.955 6.915 3.035 1.00 98.62 121 PHE A N 1
ATOM 927 C CA . PHE A 1 121 ? -16.673 5.643 3.125 1.00 98.62 121 PHE A CA 1
ATOM 928 C C . PHE A 1 121 ? -17.366 5.373 1.793 1.00 98.62 121 PHE A C 1
ATOM 930 O O . PHE A 1 121 ? -18.409 5.962 1.517 1.00 98.62 121 PHE A O 1
ATOM 937 N N . LEU A 1 122 ? -16.755 4.543 0.951 1.00 98.62 122 LEU A N 1
ATOM 938 C CA . LEU A 1 122 ? -17.161 4.329 -0.442 1.00 98.62 122 LEU A CA 1
ATOM 939 C C . LEU A 1 122 ? -17.207 2.831 -0.767 1.00 98.62 122 LEU A C 1
ATOM 941 O O . LEU A 1 122 ? -16.542 2.045 -0.086 1.00 98.62 122 LEU A O 1
ATOM 945 N N . PRO A 1 123 ? -17.946 2.406 -1.807 1.00 98.62 123 PRO A N 1
ATOM 946 C CA . PRO A 1 123 ? -17.798 1.056 -2.330 1.00 98.62 123 PRO A CA 1
ATOM 947 C C . PRO A 1 123 ? -16.369 0.859 -2.845 1.00 98.62 123 PRO A C 1
ATOM 949 O O . PRO A 1 123 ? -15.858 1.669 -3.619 1.00 98.62 123 PRO A O 1
ATOM 952 N N . ILE A 1 124 ? -15.732 -0.231 -2.418 1.00 98.81 124 ILE A N 1
ATOM 953 C CA . ILE A 1 124 ? -14.397 -0.631 -2.871 1.00 98.81 124 ILE A CA 1
ATOM 954 C C . ILE A 1 124 ? -14.527 -2.000 -3.527 1.00 98.81 124 ILE A C 1
ATOM 956 O O . ILE A 1 124 ? -14.627 -3.018 -2.836 1.00 98.81 124 ILE A O 1
ATOM 960 N N . ASN A 1 125 ? -14.516 -2.032 -4.857 1.00 98.62 125 ASN A N 1
ATOM 961 C CA . ASN A 1 125 ? -14.462 -3.279 -5.607 1.00 98.62 125 ASN A CA 1
ATOM 962 C C . ASN A 1 125 ? -12.994 -3.665 -5.795 1.00 98.62 125 ASN A C 1
ATOM 964 O O . ASN A 1 125 ? -12.242 -2.949 -6.454 1.00 98.62 125 ASN A O 1
ATOM 968 N N . LEU A 1 126 ? -12.596 -4.781 -5.189 1.00 98.62 126 LEU A N 1
ATOM 969 C CA . LEU A 1 126 ? -11.255 -5.339 -5.292 1.00 98.62 126 LEU A CA 1
ATOM 970 C C . LEU A 1 126 ? -11.365 -6.809 -5.686 1.00 98.62 126 LEU A C 1
ATOM 972 O O . LEU A 1 126 ? -11.874 -7.627 -4.922 1.00 98.62 126 LEU A O 1
ATOM 976 N N . GLU A 1 127 ? -10.829 -7.141 -6.851 1.00 98.50 127 GLU A N 1
ATOM 977 C CA . GLU A 1 127 ? -10.506 -8.510 -7.233 1.00 98.50 127 GLU A CA 1
ATOM 978 C C . GLU A 1 127 ? -8.989 -8.632 -7.227 1.00 98.50 127 GLU A C 1
ATOM 980 O O . GLU A 1 127 ? -8.320 -7.952 -7.998 1.00 98.50 127 GLU A O 1
ATOM 985 N N . VAL A 1 128 ? -8.425 -9.466 -6.357 1.00 98.06 128 VAL A N 1
ATOM 986 C CA . VAL A 1 128 ? -6.973 -9.633 -6.239 1.00 98.06 128 VAL A CA 1
ATOM 987 C C . VAL A 1 128 ? -6.614 -11.112 -6.210 1.00 98.06 128 VAL A C 1
ATOM 989 O O . VAL A 1 128 ? -7.285 -11.923 -5.577 1.00 98.06 128 VAL A O 1
ATOM 992 N N . ASN A 1 129 ? -5.550 -11.475 -6.923 1.00 98.06 129 ASN A N 1
ATOM 993 C CA . ASN A 1 129 ? -4.978 -12.812 -6.904 1.00 98.06 129 ASN A CA 1
ATOM 994 C C . ASN A 1 129 ? -3.455 -12.711 -6.801 1.00 98.06 129 ASN A C 1
ATOM 996 O O . ASN A 1 129 ? -2.769 -12.414 -7.781 1.00 98.06 129 ASN A O 1
ATOM 1000 N N . LEU A 1 130 ? -2.935 -12.989 -5.604 1.00 97.81 130 LEU A N 1
ATOM 1001 C CA . LEU A 1 130 ? -1.505 -12.927 -5.298 1.00 97.81 130 LEU A CA 1
ATOM 1002 C C . LEU A 1 130 ? -0.706 -13.920 -6.156 1.00 97.81 130 LEU A C 1
ATOM 1004 O O . LEU A 1 130 ? 0.331 -13.564 -6.704 1.00 97.81 130 LEU A O 1
ATOM 1008 N N . GLN A 1 131 ? -1.208 -15.147 -6.335 1.00 95.69 131 GLN A N 1
ATOM 1009 C CA . GLN A 1 131 ? -0.502 -16.196 -7.078 1.00 95.69 131 GLN A CA 1
ATOM 1010 C C . GLN A 1 131 ? -0.403 -15.899 -8.576 1.00 95.69 131 GLN A C 1
ATOM 1012 O O . GLN A 1 131 ? 0.557 -16.323 -9.215 1.00 95.69 131 GLN A O 1
ATOM 1017 N N . LEU A 1 132 ? -1.394 -15.220 -9.154 1.00 97.31 132 LEU A N 1
ATOM 1018 C CA . LEU A 1 132 ? -1.389 -14.823 -10.562 1.00 97.31 132 LEU A CA 1
ATOM 1019 C C . LEU A 1 132 ? -0.798 -13.423 -10.777 1.00 97.31 132 LEU A C 1
ATOM 1021 O O . LEU A 1 132 ? -0.473 -13.093 -11.918 1.00 97.31 132 LEU A O 1
ATOM 1025 N N . ARG A 1 133 ? -0.594 -12.644 -9.703 1.00 98.12 133 ARG A N 1
ATOM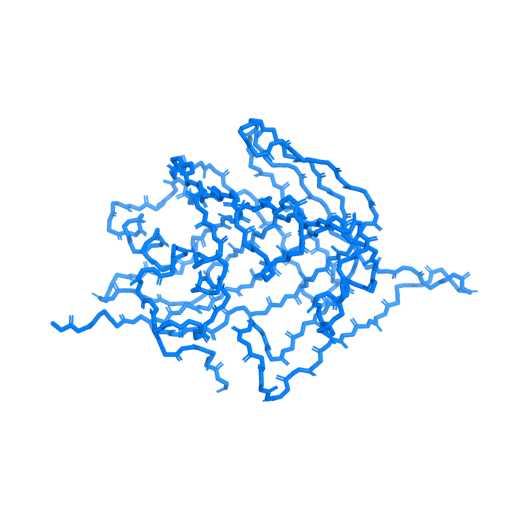 1026 C CA . ARG A 1 133 ? -0.218 -11.217 -9.730 1.00 98.12 133 ARG A CA 1
ATOM 1027 C C . ARG A 1 133 ? -1.196 -10.402 -10.573 1.00 98.12 133 ARG A C 1
ATOM 1029 O O . ARG A 1 133 ? -0.798 -9.636 -11.448 1.00 98.12 133 ARG A O 1
ATOM 1036 N N . THR A 1 134 ? -2.488 -10.614 -10.344 1.00 98.62 134 THR A N 1
ATOM 1037 C CA . THR A 1 134 ? -3.554 -9.873 -11.027 1.00 98.62 134 THR A CA 1
ATOM 1038 C C . THR A 1 134 ? -4.398 -9.118 -10.022 1.00 98.62 134 THR A C 1
ATOM 1040 O O . THR A 1 134 ? -4.741 -9.670 -8.975 1.00 98.62 134 THR A O 1
ATOM 1043 N N . ALA A 1 135 ? -4.759 -7.882 -10.352 1.00 98.69 135 ALA A N 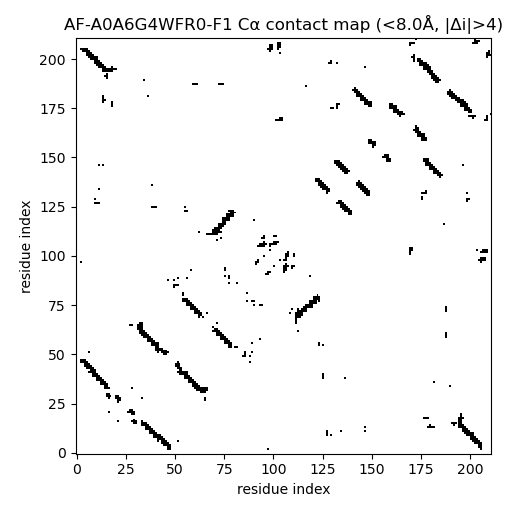1
ATOM 1044 C CA . ALA A 1 135 ? -5.720 -7.111 -9.581 1.00 98.69 135 ALA A CA 1
ATOM 1045 C C . ALA A 1 135 ? -6.630 -6.285 -10.491 1.00 98.69 135 ALA A C 1
ATOM 1047 O O . ALA A 1 135 ? -6.196 -5.811 -11.540 1.00 98.69 135 ALA A O 1
ATOM 1048 N N . ASN A 1 136 ? -7.870 -6.084 -10.062 1.00 98.75 136 ASN A N 1
ATOM 1049 C CA . ASN A 1 136 ? -8.771 -5.070 -10.583 1.00 98.75 136 ASN A CA 1
ATOM 1050 C C . ASN A 1 136 ? -9.342 -4.291 -9.398 1.00 98.75 136 ASN A C 1
ATOM 1052 O O . ASN A 1 136 ? -9.903 -4.880 -8.473 1.00 98.75 136 ASN A O 1
ATOM 1056 N N . VAL A 1 137 ? -9.146 -2.978 -9.420 1.00 98.81 137 VAL A N 1
ATOM 1057 C CA . VAL A 1 137 ? -9.598 -2.050 -8.391 1.00 98.81 137 VAL A CA 1
ATOM 1058 C C . VAL A 1 137 ? -10.525 -1.031 -9.026 1.00 98.81 137 VAL A C 1
ATOM 1060 O O . VAL A 1 137 ? -10.151 -0.337 -9.977 1.00 98.81 137 VAL A O 1
ATOM 1063 N N . ASP A 1 138 ? -11.699 -0.878 -8.425 1.00 98.75 138 ASP A N 1
ATOM 1064 C CA . ASP A 1 138 ? -12.625 0.201 -8.727 1.00 98.75 138 ASP A CA 1
ATOM 1065 C C . ASP A 1 138 ? -13.213 0.804 -7.449 1.00 98.75 138 ASP A C 1
ATOM 1067 O O . ASP A 1 138 ? -14.020 0.175 -6.758 1.00 98.75 138 ASP A O 1
ATOM 1071 N N . ILE A 1 139 ? -12.821 2.045 -7.168 1.00 98.62 139 ILE A N 1
ATOM 1072 C CA . ILE A 1 139 ? -13.452 2.923 -6.184 1.00 98.62 139 ILE A CA 1
ATOM 1073 C C . ILE A 1 139 ? -14.083 4.069 -6.985 1.00 98.62 139 ILE A C 1
ATOM 1075 O O . ILE A 1 139 ? -13.344 4.928 -7.483 1.00 98.62 139 ILE A O 1
ATOM 1079 N N . PRO A 1 140 ? -15.419 4.096 -7.152 1.00 97.94 140 PRO A N 1
ATOM 1080 C CA . PRO A 1 140 ? -16.090 5.011 -8.068 1.00 97.94 140 PRO A CA 1
ATOM 1081 C C . PRO A 1 140 ? -15.657 6.467 -7.897 1.00 97.94 140 PRO A C 1
ATOM 1083 O O . PRO A 1 140 ? -15.681 7.007 -6.793 1.00 97.94 140 PRO A O 1
ATOM 1086 N N . SER A 1 141 ? -15.273 7.093 -9.012 1.00 95.88 141 SER A N 1
ATOM 1087 C CA . SER A 1 141 ? -14.799 8.485 -9.093 1.00 95.88 141 SER A CA 1
ATOM 1088 C C . SER A 1 141 ? -13.512 8.806 -8.322 1.00 95.88 141 SER A C 1
ATOM 1090 O O . SER A 1 141 ? -13.112 9.968 -8.318 1.00 95.88 141 SER A O 1
ATOM 1092 N N . VAL A 1 142 ? -12.862 7.823 -7.688 1.00 98.00 142 VAL A N 1
ATOM 1093 C CA . VAL A 1 142 ? -11.655 8.049 -6.882 1.00 98.00 142 VAL A CA 1
ATOM 1094 C C . VAL A 1 142 ? -10.478 7.230 -7.377 1.00 98.00 142 VAL A C 1
ATOM 1096 O O . VAL A 1 142 ? -9.451 7.830 -7.644 1.00 98.00 142 VAL A O 1
ATOM 1099 N N . VAL A 1 143 ? -10.595 5.906 -7.530 1.00 98.62 143 VAL A N 1
ATOM 1100 C CA . VAL A 1 143 ? -9.473 5.033 -7.930 1.00 98.62 143 VAL A CA 1
ATOM 1101 C C . VAL A 1 143 ? -9.905 4.058 -9.017 1.00 98.62 143 VAL A C 1
ATOM 1103 O O . VAL A 1 143 ? -10.891 3.337 -8.865 1.00 98.62 143 VAL A O 1
ATOM 1106 N N . LYS A 1 144 ? -9.106 3.967 -10.078 1.00 98.75 144 LYS A N 1
ATOM 1107 C CA . LYS A 1 144 ? -9.100 2.848 -11.022 1.00 98.75 144 LYS A CA 1
ATOM 1108 C C . LYS A 1 144 ? -7.697 2.274 -11.058 1.00 98.75 144 LYS A C 1
ATOM 1110 O O . LYS A 1 144 ? -6.747 3.018 -11.294 1.00 98.75 144 LYS A O 1
ATOM 1115 N N . SER A 1 145 ? -7.560 0.971 -10.847 1.00 98.81 145 SER A N 1
ATOM 1116 C CA . SER A 1 145 ? -6.256 0.326 -10.966 1.00 98.81 145 SER A CA 1
ATOM 1117 C C . SER A 1 145 ? -6.346 -1.099 -11.494 1.00 98.81 145 SER A C 1
ATOM 1119 O O . SER A 1 145 ? -7.304 -1.821 -11.217 1.00 98.81 145 SER A O 1
ATOM 1121 N N . VAL A 1 146 ? -5.348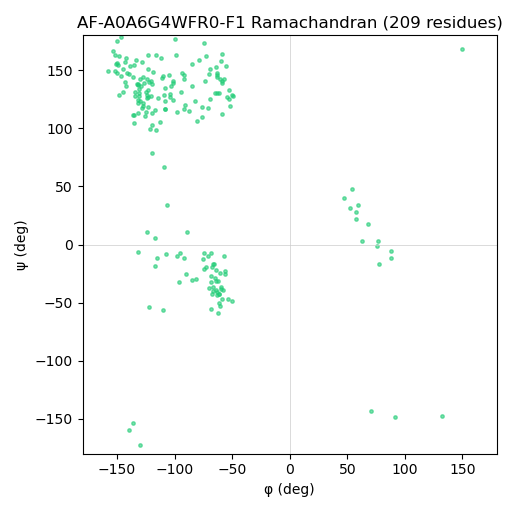 -1.497 -12.280 1.00 98.81 146 VAL A N 1
ATOM 1122 C CA . VAL A 1 146 ? -5.214 -2.853 -12.814 1.00 98.81 146 VAL A CA 1
ATOM 1123 C C . VAL A 1 146 ? -3.795 -3.346 -12.577 1.00 98.81 146 VAL A C 1
ATOM 1125 O O . VAL A 1 146 ? -2.832 -2.729 -13.028 1.00 98.81 146 VAL A O 1
ATOM 1128 N N . GLY A 1 147 ? -3.678 -4.492 -11.910 1.00 98.50 147 GLY A N 1
ATOM 1129 C CA . GLY A 1 147 ? -2.430 -5.220 -11.702 1.00 98.50 147 GLY A CA 1
ATOM 1130 C C . GLY A 1 147 ? -2.306 -6.412 -12.648 1.00 98.50 147 GLY A C 1
ATOM 1131 O O . GLY A 1 147 ? -3.286 -7.119 -12.893 1.00 98.50 147 GLY A O 1
ATOM 1132 N N . ARG A 1 148 ? -1.099 -6.6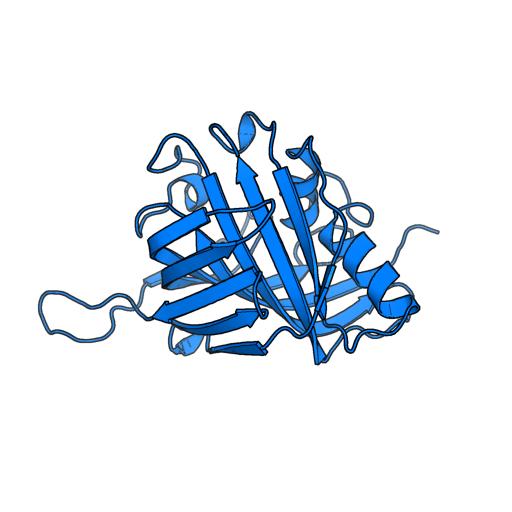60 -13.157 1.00 98.19 148 ARG A N 1
ATOM 1133 C CA . ARG A 1 148 ? -0.767 -7.774 -14.057 1.00 98.19 148 ARG A CA 1
ATOM 1134 C C . ARG A 1 148 ? 0.625 -8.346 -13.763 1.00 98.19 148 ARG A C 1
ATOM 1136 O O . ARG A 1 148 ? 1.473 -7.627 -13.233 1.00 98.19 148 ARG A O 1
ATOM 1143 N N . PRO A 1 149 ? 0.915 -9.607 -14.132 1.00 97.94 149 PRO A N 1
ATOM 1144 C CA . PRO A 1 149 ? 2.271 -10.130 -14.032 1.00 97.94 149 PRO A CA 1
ATOM 1145 C C . PRO A 1 149 ? 3.219 -9.374 -14.969 1.00 97.94 149 PRO A C 1
ATOM 1147 O O . PRO A 1 149 ? 2.821 -8.895 -16.034 1.00 97.94 149 PRO A O 1
ATOM 1150 N N . ILE A 1 150 ? 4.497 -9.332 -14.598 1.00 97.12 150 ILE A N 1
ATOM 1151 C CA . ILE A 1 150 ? 5.566 -8.937 -15.519 1.00 97.12 150 ILE A CA 1
ATOM 1152 C C . ILE A 1 150 ? 5.607 -9.961 -16.658 1.00 97.12 150 ILE A C 1
ATOM 1154 O O . ILE A 1 150 ? 5.399 -11.149 -16.424 1.00 97.12 150 ILE A O 1
ATOM 1158 N N . ILE A 1 151 ? 5.899 -9.530 -17.885 1.00 96.69 151 ILE A N 1
ATOM 1159 C CA . ILE A 1 151 ? 6.046 -10.431 -19.036 1.00 96.69 151 ILE A CA 1
ATOM 1160 C C . ILE A 1 151 ? 7.524 -10.618 -19.375 1.00 96.69 151 ILE A C 1
ATOM 1162 O O . ILE A 1 151 ? 8.275 -9.653 -19.544 1.00 96.69 151 ILE A O 1
ATOM 1166 N N . ASN A 1 152 ? 7.948 -11.874 -19.505 1.00 96.00 152 ASN A N 1
ATOM 1167 C CA . ASN A 1 152 ? 9.292 -12.215 -19.940 1.00 96.00 152 ASN A CA 1
ATOM 1168 C C . ASN A 1 152 ? 9.453 -11.879 -21.431 1.00 96.00 152 ASN A C 1
ATOM 1170 O O . ASN A 1 152 ? 8.814 -12.470 -22.299 1.00 96.00 152 ASN A O 1
ATOM 1174 N N . LYS A 1 153 ? 10.360 -10.948 -21.744 1.00 95.00 153 LYS A N 1
ATOM 1175 C CA . LYS A 1 153 ? 10.577 -10.454 -23.114 1.00 95.00 153 LYS A CA 1
ATOM 1176 C C . LYS A 1 153 ? 11.149 -11.497 -24.082 1.00 95.00 153 LYS A C 1
ATOM 1178 O O . LYS A 1 153 ? 11.088 -11.278 -25.286 1.00 95.00 153 LYS A O 1
ATOM 1183 N N . PHE A 1 154 ? 11.714 -12.600 -23.589 1.00 97.19 154 PHE A N 1
ATOM 1184 C CA . PHE A 1 154 ? 12.317 -13.635 -24.432 1.00 97.19 154 PHE A CA 1
ATOM 1185 C C . PHE A 1 154 ? 11.306 -14.661 -24.951 1.00 97.19 154 PHE A C 1
ATOM 1187 O O . PHE A 1 154 ? 11.510 -15.208 -26.031 1.00 97.19 154 PHE A O 1
ATOM 1194 N N . ASN A 1 155 ? 10.242 -14.945 -24.196 1.00 97.25 155 ASN A N 1
ATOM 1195 C CA . ASN A 1 155 ? 9.273 -15.995 -24.535 1.00 97.25 155 ASN A CA 1
ATOM 1196 C C . ASN A 1 155 ? 7.802 -15.553 -24.450 1.00 97.25 155 ASN A C 1
ATOM 1198 O O . ASN A 1 155 ? 6.936 -16.316 -24.856 1.00 97.25 155 ASN A O 1
ATOM 1202 N N . GLY A 1 156 ? 7.514 -14.343 -23.961 1.00 97.25 156 GLY A N 1
ATOM 1203 C CA . GLY A 1 156 ? 6.154 -13.811 -23.831 1.00 97.25 156 GLY A CA 1
ATOM 1204 C C . GLY A 1 156 ? 5.355 -14.369 -22.650 1.00 97.25 156 GLY A C 1
ATOM 1205 O O . GLY A 1 156 ? 4.196 -14.000 -22.486 1.00 97.25 156 GLY A O 1
ATOM 1206 N N . GLU A 1 157 ? 5.955 -15.221 -21.819 1.00 97.12 157 GLU A N 1
ATOM 1207 C CA . GLU A 1 157 ? 5.281 -15.852 -20.681 1.00 97.12 157 GLU A CA 1
ATOM 1208 C C . GLU A 1 157 ? 5.303 -14.951 -19.433 1.00 97.12 157 GLU A C 1
ATOM 1210 O O . GLU A 1 157 ? 6.215 -14.126 -19.284 1.00 97.12 157 GLU A O 1
ATOM 1215 N N . PRO A 1 158 ? 4.353 -15.116 -18.492 1.00 96.62 158 PRO A N 1
ATOM 1216 C CA . PRO A 1 158 ? 4.421 -14.470 -17.187 1.00 96.62 158 PRO A CA 1
ATOM 1217 C C . PRO A 1 158 ? 5.761 -14.733 -16.486 1.00 96.62 158 PRO A C 1
ATOM 1219 O O . PRO A 1 158 ? 6.176 -15.876 -16.285 1.00 96.62 158 PRO A O 1
ATOM 1222 N N . PHE A 1 159 ? 6.439 -13.657 -16.096 1.00 95.25 159 PHE A N 1
ATOM 1223 C CA . PHE A 1 159 ? 7.685 -13.681 -15.351 1.00 95.25 159 PHE A CA 1
ATOM 1224 C C . PHE A 1 159 ? 7.410 -13.485 -13.866 1.00 95.25 159 PHE A C 1
ATOM 1226 O O .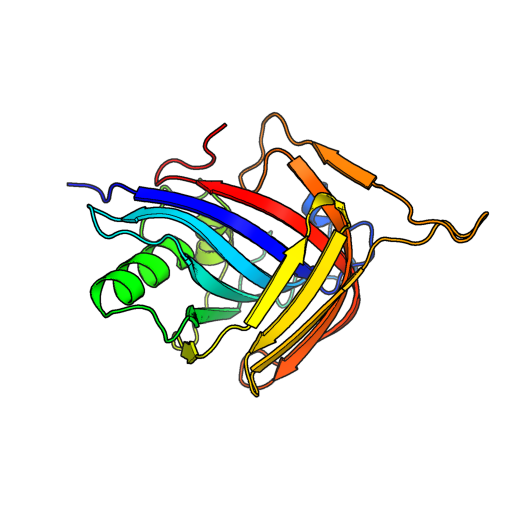 PHE A 1 159 ? 6.962 -12.427 -13.425 1.00 95.25 159 PHE A O 1
ATOM 1233 N N . HIS A 1 160 ? 7.682 -14.529 -13.095 1.00 93.56 160 HIS A N 1
ATOM 1234 C CA . HIS A 1 160 ? 7.465 -14.542 -11.658 1.00 93.56 160 HIS A CA 1
ATOM 1235 C C . HIS A 1 160 ? 8.725 -14.063 -10.933 1.00 93.56 160 HIS A C 1
ATOM 1237 O O . HIS A 1 160 ? 9.786 -14.676 -11.043 1.00 93.56 160 HIS A O 1
ATOM 1243 N N . ILE A 1 161 ? 8.588 -12.977 -10.170 1.00 93.75 161 ILE A N 1
ATOM 1244 C CA . ILE A 1 161 ? 9.586 -12.498 -9.211 1.00 93.75 161 ILE A CA 1
ATOM 1245 C C . ILE A 1 161 ? 8.879 -12.237 -7.879 1.00 93.75 161 ILE A C 1
ATOM 1247 O O . ILE A 1 161 ? 7.754 -11.741 -7.864 1.00 93.75 161 ILE A O 1
ATOM 1251 N N . ALA A 1 162 ? 9.543 -12.545 -6.768 1.00 95.69 162 ALA A N 1
ATOM 1252 C CA . ALA A 1 162 ? 9.045 -12.259 -5.429 1.00 95.69 162 ALA A CA 1
ATOM 1253 C C . ALA A 1 162 ? 10.164 -11.740 -4.517 1.00 95.69 162 ALA A C 1
ATOM 1255 O O . ALA A 1 162 ? 11.339 -12.071 -4.699 1.00 95.69 162 ALA A O 1
ATOM 1256 N N . LEU A 1 163 ? 9.782 -10.956 -3.510 1.00 95.94 163 LEU A N 1
ATOM 1257 C CA . LEU A 1 163 ? 10.636 -10.514 -2.415 1.00 95.94 163 LEU A CA 1
ATOM 1258 C C . LEU A 1 163 ? 10.303 -11.299 -1.150 1.00 95.94 163 LEU A C 1
ATOM 1260 O O . LEU A 1 163 ? 9.164 -11.307 -0.689 1.00 95.94 163 LEU A O 1
ATOM 1264 N N . ALA A 1 164 ? 11.323 -11.902 -0.546 1.00 95.94 164 ALA A N 1
ATOM 1265 C CA . ALA A 1 164 ? 11.241 -12.470 0.792 1.00 95.94 164 ALA A CA 1
ATOM 1266 C C . ALA A 1 164 ? 12.047 -11.598 1.761 1.00 95.94 164 ALA A C 1
ATOM 1268 O O . ALA A 1 164 ? 13.246 -11.391 1.569 1.00 95.94 164 ALA A O 1
ATOM 1269 N N . ARG A 1 165 ? 11.398 -11.107 2.819 1.00 93.94 165 ARG A N 1
ATOM 1270 C CA . ARG A 1 165 ? 12.018 -10.299 3.878 1.00 93.94 165 ARG A CA 1
ATOM 1271 C C . ARG A 1 165 ? 11.875 -10.996 5.238 1.00 93.94 165 ARG A C 1
ATOM 1273 O O . ARG A 1 165 ? 11.007 -10.631 6.036 1.00 93.94 165 ARG A O 1
ATOM 1280 N N . PRO A 1 166 ? 12.709 -12.010 5.534 1.00 89.00 166 PRO A N 1
ATOM 1281 C CA . PRO A 1 166 ? 12.558 -12.827 6.741 1.00 89.00 166 PRO A CA 1
ATOM 1282 C C . PRO A 1 166 ? 12.762 -12.034 8.046 1.00 89.00 166 PRO A C 1
ATOM 1284 O O . PRO A 1 166 ? 12.144 -12.345 9.066 1.00 89.00 166 PRO A O 1
ATOM 1287 N N . ALA A 1 167 ? 13.578 -10.976 8.018 1.00 89.94 167 ALA A N 1
ATOM 1288 C CA . ALA A 1 167 ? 13.848 -10.093 9.152 1.00 89.94 167 ALA A CA 1
ATOM 1289 C C . ALA A 1 167 ? 13.976 -8.627 8.697 1.00 89.94 167 ALA A C 1
ATOM 1291 O O . ALA A 1 167 ? 14.186 -8.359 7.518 1.00 89.94 167 ALA A O 1
ATOM 1292 N N . GLY A 1 168 ? 13.823 -7.681 9.630 1.00 88.62 168 GLY A N 1
ATOM 1293 C CA . GLY A 1 168 ? 14.020 -6.241 9.391 1.00 88.62 168 GLY A CA 1
ATOM 1294 C C . GLY A 1 168 ? 12.881 -5.513 8.665 1.00 88.62 168 GLY A C 1
ATOM 1295 O O . GLY A 1 168 ? 12.798 -4.296 8.749 1.00 88.62 168 GLY A O 1
ATOM 1296 N N . SER A 1 169 ? 11.975 -6.237 8.004 1.00 93.50 169 SER A N 1
ATOM 1297 C CA . SER A 1 169 ? 10.771 -5.656 7.395 1.00 93.50 169 SER A CA 1
ATOM 1298 C C . SER A 1 169 ? 9.765 -5.180 8.443 1.00 93.50 169 SER A C 1
ATOM 1300 O O . SER A 1 169 ? 9.612 -5.827 9.485 1.00 93.50 169 SER A O 1
ATOM 1302 N N . PHE A 1 170 ? 9.043 -4.107 8.115 1.00 94.69 170 PHE A N 1
ATOM 1303 C CA . PHE A 1 170 ? 7.832 -3.650 8.807 1.00 94.69 170 PHE A CA 1
ATOM 1304 C C . PHE A 1 170 ? 6.549 -3.897 7.986 1.00 94.69 170 PHE A C 1
ATOM 1306 O O . PHE A 1 170 ? 5.448 -3.700 8.489 1.00 94.69 170 PHE A O 1
ATOM 1313 N N . GLU A 1 171 ? 6.660 -4.313 6.725 1.00 95.56 171 GLU A N 1
ATOM 1314 C CA . GLU A 1 171 ? 5.542 -4.297 5.770 1.00 95.56 171 GLU A CA 1
ATOM 1315 C C . GLU A 1 171 ? 5.041 -5.703 5.418 1.00 95.56 171 GLU A C 1
ATOM 1317 O O . GLU A 1 171 ? 3.892 -6.064 5.630 1.00 95.56 171 GLU A O 1
ATOM 1322 N N . PHE A 1 172 ? 5.924 -6.566 4.936 1.00 96.12 172 PHE A N 1
ATOM 1323 C CA . PHE A 1 172 ? 5.569 -7.944 4.609 1.00 96.12 172 PHE A CA 1
ATOM 1324 C C . PHE A 1 172 ? 6.751 -8.875 4.844 1.00 96.12 172 PHE A C 1
ATOM 1326 O O . PHE A 1 172 ? 7.905 -8.443 4.916 1.00 96.12 172 PHE A O 1
ATOM 1333 N N . THR A 1 173 ? 6.464 -10.169 4.941 1.00 95.69 173 THR A N 1
ATOM 1334 C CA . THR A 1 173 ? 7.474 -11.237 4.973 1.00 95.69 173 THR A CA 1
ATOM 1335 C C . THR A 1 173 ? 7.706 -11.846 3.593 1.00 95.69 173 THR A C 1
ATOM 1337 O O . THR A 1 173 ? 8.833 -12.228 3.280 1.00 95.69 173 THR A O 1
ATOM 1340 N N . TYR A 1 174 ? 6.667 -11.894 2.758 1.00 97.19 174 TYR A N 1
ATOM 1341 C CA . TYR A 1 174 ? 6.721 -12.338 1.371 1.00 97.19 174 TYR A CA 1
ATOM 1342 C C . TYR A 1 174 ? 5.790 -11.488 0.501 1.00 97.19 174 TYR A C 1
ATOM 1344 O O . TYR A 1 174 ? 4.659 -11.211 0.905 1.00 97.19 174 TYR A O 1
ATOM 1352 N N . GLY A 1 175 ? 6.267 -11.083 -0.672 1.00 97.06 175 GLY A N 1
ATOM 1353 C CA . GLY A 1 175 ? 5.511 -10.274 -1.619 1.00 97.06 175 GLY A CA 1
ATOM 1354 C C . GLY A 1 175 ? 5.836 -10.638 -3.061 1.00 97.06 175 GLY A C 1
ATOM 1355 O O . GLY A 1 175 ? 6.997 -10.746 -3.445 1.00 97.06 175 GLY A O 1
ATOM 1356 N N . GLU A 1 176 ? 4.793 -10.838 -3.847 1.00 97.94 176 GLU A N 1
ATOM 1357 C CA . GLU A 1 176 ? 4.823 -11.131 -5.275 1.00 97.94 176 GLU A CA 1
ATOM 1358 C C . GLU A 1 176 ? 4.905 -9.825 -6.069 1.00 97.94 176 GLU A C 1
ATOM 1360 O O . GLU A 1 176 ? 4.203 -8.867 -5.751 1.00 97.94 176 GLU A O 1
ATOM 1365 N N . ILE A 1 177 ? 5.746 -9.774 -7.102 1.00 97.62 177 ILE A N 1
ATOM 1366 C CA . ILE A 1 177 ? 5.968 -8.556 -7.890 1.00 97.62 177 ILE A CA 1
ATOM 1367 C C . ILE A 1 177 ? 5.228 -8.660 -9.224 1.00 97.62 177 ILE A C 1
ATOM 1369 O O . ILE A 1 177 ? 5.290 -9.681 -9.914 1.00 97.62 177 ILE A O 1
ATOM 1373 N N . GLY A 1 178 ? 4.563 -7.578 -9.612 1.00 97.62 178 GLY A N 1
ATOM 1374 C CA . GLY A 1 178 ? 3.954 -7.412 -10.925 1.00 97.62 178 GLY A CA 1
ATOM 1375 C C . GLY A 1 178 ? 4.148 -6.003 -11.478 1.00 97.62 178 GLY A C 1
ATOM 1376 O O . GLY A 1 178 ? 5.034 -5.257 -11.058 1.00 97.62 178 GLY A O 1
ATOM 1377 N N . GLN A 1 179 ? 3.287 -5.648 -12.425 1.00 97.88 179 GLN A N 1
ATOM 1378 C CA . GLN A 1 179 ? 3.123 -4.293 -12.932 1.00 97.88 179 GLN A CA 1
ATOM 1379 C C . GLN A 1 179 ? 1.704 -3.805 -12.676 1.00 97.88 179 GLN A C 1
ATOM 1381 O O . GLN A 1 179 ? 0.760 -4.597 -12.690 1.00 97.88 179 GLN A O 1
ATOM 1386 N N . GLY A 1 180 ? 1.550 -2.506 -12.466 1.00 98.19 180 GLY A N 1
ATOM 1387 C CA . GLY A 1 180 ? 0.256 -1.880 -12.273 1.00 98.19 180 GLY A CA 1
ATOM 1388 C C . GLY A 1 180 ? 0.107 -0.594 -13.067 1.00 98.19 180 GLY A C 1
ATOM 1389 O O . GLY A 1 180 ? 1.090 0.070 -13.392 1.00 98.19 180 GLY A O 1
ATOM 1390 N N . THR A 1 181 ? -1.145 -0.270 -13.359 1.00 98.69 181 THR A N 1
ATOM 1391 C CA . THR A 1 181 ? -1.550 1.019 -13.910 1.00 98.69 181 THR A CA 1
ATOM 1392 C C . THR A 1 181 ? -2.663 1.569 -13.042 1.00 98.69 181 THR A C 1
ATOM 1394 O O . THR A 1 181 ? -3.705 0.926 -12.913 1.00 98.69 181 THR A O 1
ATOM 1397 N N . THR A 1 182 ? -2.451 2.753 -12.474 1.00 98.75 182 THR A N 1
ATOM 1398 C CA . THR A 1 182 ? -3.380 3.404 -11.548 1.00 98.75 182 THR A CA 1
ATOM 1399 C C . THR A 1 182 ? -3.697 4.816 -12.009 1.00 98.75 182 THR A C 1
ATOM 1401 O O . THR A 1 182 ? -2.815 5.571 -12.412 1.00 98.75 182 THR A O 1
ATOM 1404 N N . SER A 1 183 ? -4.967 5.187 -11.880 1.00 98.62 183 SER A N 1
ATOM 1405 C CA . SER A 1 183 ? -5.441 6.564 -11.920 1.00 98.62 183 SER A CA 1
ATOM 1406 C C . SER A 1 183 ? -6.240 6.848 -10.654 1.00 98.62 183 SER A C 1
ATOM 1408 O O . SER A 1 183 ? -7.131 6.077 -10.285 1.00 98.62 183 SER A O 1
ATOM 1410 N N . VAL A 1 184 ? -5.916 7.960 -10.001 1.00 98.69 184 VAL A N 1
ATOM 1411 C CA . VAL A 1 184 ? -6.641 8.492 -8.850 1.00 98.69 184 VAL A CA 1
ATOM 1412 C C . VAL A 1 184 ? -7.100 9.909 -9.163 1.00 98.69 184 VAL A C 1
ATOM 1414 O O . VAL A 1 184 ? -6.366 10.682 -9.774 1.00 98.69 184 VAL A O 1
ATOM 1417 N N . SER A 1 185 ? -8.313 10.254 -8.748 1.00 97.94 185 SER A N 1
ATOM 1418 C CA . SER A 1 185 ? -8.911 11.586 -8.893 1.00 97.94 185 SER A CA 1
ATOM 1419 C C . SER A 1 185 ? -9.181 12.231 -7.528 1.00 97.94 185 SER A C 1
ATOM 1421 O O . SER A 1 185 ? -9.241 11.543 -6.510 1.00 97.94 185 SER A O 1
ATOM 1423 N N . GLY A 1 186 ? -9.396 13.550 -7.505 1.00 95.69 186 GLY A N 1
ATOM 1424 C CA . GLY A 1 186 ? -9.678 14.312 -6.282 1.00 95.69 186 GLY A CA 1
ATOM 1425 C C . GLY A 1 186 ? -8.412 14.864 -5.626 1.00 95.69 186 GLY A C 1
ATOM 1426 O O . GLY A 1 186 ? -7.444 15.174 -6.312 1.00 95.69 186 GLY A O 1
ATOM 1427 N N . ASP A 1 187 ? -8.411 14.985 -4.298 1.00 94.62 187 ASP A N 1
ATOM 1428 C CA . ASP A 1 187 ? -7.308 15.606 -3.543 1.00 94.62 187 ASP A CA 1
ATOM 1429 C C . ASP A 1 187 ? -5.972 14.849 -3.650 1.00 94.62 187 ASP A C 1
ATOM 1431 O O . ASP A 1 187 ? -4.897 15.418 -3.446 1.00 94.62 187 ASP A O 1
ATOM 1435 N N . MET A 1 188 ? -6.048 13.561 -3.988 1.00 97.69 188 MET A N 1
ATOM 1436 C CA . MET A 1 188 ? -4.914 12.657 -4.168 1.00 97.69 188 MET A CA 1
ATOM 1437 C C . MET A 1 188 ? -4.662 12.345 -5.651 1.00 97.69 188 MET A C 1
ATOM 1439 O O . MET A 1 188 ? -4.296 11.218 -5.975 1.00 97.69 188 MET A O 1
ATOM 1443 N N . GLU A 1 189 ? -4.896 13.301 -6.559 1.00 98.19 189 GLU A N 1
ATOM 1444 C CA . GLU A 1 189 ? -4.712 13.108 -8.004 1.00 98.19 189 GLU A CA 1
ATOM 1445 C C . GLU A 1 189 ? -3.312 12.556 -8.339 1.00 98.19 189 GLU A C 1
ATOM 1447 O O . GLU A 1 189 ? -2.282 13.170 -8.051 1.00 98.19 189 GLU A O 1
ATOM 1452 N N . MET A 1 190 ? -3.281 11.369 -8.947 1.00 97.88 190 MET A N 1
ATOM 1453 C CA . MET A 1 190 ? -2.066 10.681 -9.392 1.00 97.88 190 MET A CA 1
ATOM 1454 C C . MET A 1 190 ? -2.392 9.781 -10.584 1.00 97.88 190 MET A C 1
ATOM 1456 O O . MET A 1 190 ? -3.496 9.244 -10.698 1.00 97.88 190 MET A O 1
ATOM 1460 N N . ALA A 1 191 ? -1.424 9.599 -11.476 1.00 97.94 191 ALA A N 1
ATOM 1461 C CA . ALA A 1 191 ? -1.546 8.683 -12.599 1.00 97.94 191 ALA A CA 1
ATOM 1462 C C . ALA A 1 191 ? -0.178 8.096 -12.941 1.00 97.94 191 ALA A C 1
ATOM 1464 O O . ALA A 1 191 ? 0.794 8.830 -13.116 1.00 97.94 191 ALA A O 1
ATOM 1465 N N . PHE A 1 192 ? -0.108 6.774 -13.038 1.00 97.06 192 PHE A N 1
ATOM 1466 C CA . PHE A 1 192 ? 1.091 6.058 -13.460 1.00 97.06 192 PHE A CA 1
ATOM 1467 C C . PHE A 1 192 ? 0.712 4.757 -14.158 1.00 97.06 192 PHE A C 1
ATOM 1469 O O . PHE A 1 192 ? -0.301 4.132 -13.841 1.00 97.06 192 PHE A O 1
ATOM 1476 N N . GLU A 1 193 ? 1.531 4.370 -15.131 1.00 97.75 193 GLU A N 1
ATOM 1477 C CA . GLU A 1 193 ? 1.287 3.233 -16.013 1.00 97.75 193 GLU A CA 1
ATOM 1478 C C . GLU A 1 193 ? 2.494 2.300 -16.020 1.00 97.75 193 GLU A C 1
ATOM 1480 O O . GLU A 1 193 ? 3.640 2.754 -15.974 1.00 97.75 193 GLU A O 1
ATOM 1485 N N . ASP A 1 194 ? 2.231 0.996 -16.113 1.00 96.69 194 ASP A N 1
ATOM 1486 C CA . ASP A 1 194 ? 3.253 -0.049 -16.240 1.00 96.69 194 ASP A CA 1
ATOM 1487 C C . ASP A 1 194 ? 4.356 0.005 -15.170 1.00 96.69 194 ASP A C 1
ATOM 1489 O O . ASP A 1 194 ? 5.502 -0.403 -15.396 1.00 96.69 194 ASP A O 1
ATOM 1493 N N . SER A 1 195 ? 3.983 0.465 -13.978 1.00 98.25 195 SER A N 1
ATOM 1494 C CA . SER A 1 195 ? 4.872 0.732 -12.854 1.00 98.25 195 SER A CA 1
ATOM 1495 C C . SER A 1 195 ? 4.860 -0.415 -11.839 1.00 98.25 195 SER A C 1
ATOM 1497 O O . SER A 1 195 ? 4.152 -1.408 -12.013 1.00 98.25 195 SER A O 1
ATOM 1499 N N . TRP A 1 196 ? 5.679 -0.319 -10.791 1.00 98.06 196 TRP A N 1
ATOM 1500 C CA . TRP A 1 196 ? 5.779 -1.317 -9.723 1.00 98.06 196 TRP A CA 1
ATOM 1501 C C . TRP A 1 196 ? 4.415 -1.707 -9.161 1.00 98.06 196 TRP A C 1
ATOM 1503 O O . TRP A 1 196 ? 3.675 -0.842 -8.693 1.00 98.06 196 TRP A O 1
ATOM 1513 N N . ALA A 1 197 ? 4.129 -3.007 -9.119 1.00 98.31 197 ALA A N 1
ATOM 1514 C CA . ALA A 1 197 ? 3.050 -3.536 -8.304 1.00 98.31 197 ALA A CA 1
ATOM 1515 C C . ALA A 1 197 ? 3.540 -4.612 -7.338 1.00 98.31 197 ALA A C 1
ATOM 1517 O O . ALA A 1 197 ? 4.367 -5.454 -7.697 1.00 98.31 197 ALA A O 1
ATOM 1518 N N . LEU A 1 198 ? 2.971 -4.611 -6.137 1.00 98.38 198 LEU A N 1
ATOM 1519 C CA . LEU A 1 198 ? 3.239 -5.584 -5.089 1.00 98.38 198 LEU A CA 1
ATOM 1520 C C . LEU A 1 198 ? 1.936 -6.262 -4.667 1.00 98.38 198 LEU A C 1
ATOM 1522 O O . LEU A 1 198 ? 0.932 -5.605 -4.405 1.00 98.38 198 LEU A O 1
ATOM 1526 N N . PHE A 1 199 ? 1.973 -7.586 -4.567 1.00 98.62 199 PHE A N 1
ATOM 1527 C CA . PHE A 1 199 ? 0.874 -8.403 -4.070 1.00 98.62 199 PHE A CA 1
ATOM 1528 C C . PHE A 1 199 ? 1.367 -9.158 -2.842 1.00 98.62 199 PHE A C 1
ATOM 1530 O O . PHE A 1 199 ? 2.259 -10.004 -2.937 1.00 98.62 199 PHE A O 1
ATOM 1537 N N . CYS A 1 200 ? 0.835 -8.850 -1.667 1.00 98.00 200 CYS A N 1
ATOM 1538 C CA . CYS A 1 200 ? 1.329 -9.449 -0.434 1.00 98.00 200 CYS A CA 1
ATOM 1539 C C . CYS A 1 200 ? 0.213 -9.641 0.592 1.00 98.00 200 CYS A C 1
ATOM 1541 O O . CYS A 1 200 ? -0.958 -9.342 0.357 1.00 98.00 200 CYS A O 1
ATOM 1543 N N . VAL A 1 201 ? 0.584 -10.220 1.732 1.00 98.00 201 VAL A N 1
ATOM 1544 C CA . VAL A 1 201 ? -0.289 -10.284 2.898 1.00 98.00 201 VAL A CA 1
ATOM 1545 C C . VAL A 1 201 ? 0.253 -9.331 3.948 1.00 98.00 201 VAL A C 1
ATOM 1547 O O . VAL A 1 201 ? 1.332 -9.545 4.502 1.00 98.00 201 VAL A O 1
ATOM 1550 N N . HIS A 1 202 ? -0.536 -8.318 4.272 1.00 97.50 202 HIS A N 1
ATOM 1551 C CA . HIS A 1 202 ? -0.341 -7.502 5.460 1.00 97.50 202 HIS A CA 1
ATOM 1552 C C . HIS A 1 202 ? -0.910 -8.250 6.662 1.00 97.50 202 HIS A C 1
ATOM 1554 O O . HIS A 1 202 ? -2.126 -8.361 6.795 1.00 97.50 202 HIS A O 1
ATOM 1560 N N . HIS A 1 203 ? -0.043 -8.787 7.523 1.00 97.75 203 HIS A N 1
ATOM 1561 C CA . HIS A 1 203 ? -0.435 -9.491 8.745 1.00 97.75 203 HIS A CA 1
ATOM 1562 C C . HIS A 1 203 ? 0.181 -8.801 9.963 1.00 97.75 203 HIS A C 1
ATOM 1564 O O . HIS A 1 203 ? 1.360 -8.986 10.265 1.00 97.75 203 HIS A O 1
ATOM 1570 N N . TYR A 1 204 ? -0.613 -7.975 10.638 1.00 97.69 204 TYR A N 1
ATOM 1571 C CA . TYR A 1 204 ? -0.151 -7.062 11.680 1.00 97.69 204 TYR A CA 1
ATOM 1572 C C . TYR A 1 204 ? -0.955 -7.194 12.978 1.00 97.69 204 TYR A C 1
ATOM 1574 O O . TYR A 1 204 ? -2.126 -7.581 12.967 1.00 97.69 204 TYR A O 1
ATOM 1582 N N . ASN A 1 205 ? -0.336 -6.788 14.083 1.00 97.62 205 ASN A N 1
ATOM 1583 C CA . ASN A 1 205 ? -0.994 -6.342 15.312 1.00 97.62 205 ASN A CA 1
ATOM 1584 C C . ASN A 1 205 ? -0.407 -4.989 15.759 1.00 97.62 205 ASN A C 1
ATOM 1586 O O . ASN A 1 205 ? 0.424 -4.399 15.058 1.00 97.62 205 ASN A O 1
ATOM 1590 N N . GLN A 1 206 ? -0.793 -4.518 16.951 1.00 96.81 206 GLN A N 1
ATOM 1591 C CA . GLN A 1 206 ? -0.290 -3.265 17.529 1.00 96.81 206 GLN A CA 1
ATOM 1592 C C . GLN A 1 206 ? 1.239 -3.205 17.663 1.00 96.81 206 GLN A C 1
ATOM 1594 O O . GLN A 1 206 ? 1.804 -2.114 17.715 1.00 96.81 206 GLN A O 1
ATOM 1599 N N . ASP A 1 207 ? 1.915 -4.354 17.714 1.00 95.94 207 ASP A N 1
ATOM 1600 C CA . ASP A 1 207 ? 3.355 -4.462 17.943 1.00 95.94 207 ASP A CA 1
ATOM 1601 C C . ASP A 1 207 ? 4.168 -4.639 16.653 1.00 95.94 207 ASP A C 1
ATOM 1603 O O . ASP A 1 207 ? 5.398 -4.507 16.696 1.00 95.94 207 ASP A O 1
ATOM 1607 N N . GLY A 1 208 ? 3.504 -4.880 15.518 1.00 95.81 208 GLY A N 1
ATOM 1608 C CA . GLY A 1 208 ? 4.104 -4.952 14.189 1.00 95.81 208 GLY A CA 1
ATOM 1609 C C . GLY A 1 208 ? 3.656 -6.169 13.382 1.00 95.81 208 GLY A C 1
ATOM 1610 O O . GLY A 1 208 ? 2.524 -6.632 13.497 1.00 95.81 208 GLY A O 1
ATOM 1611 N N . LEU A 1 209 ? 4.556 -6.679 12.538 1.00 95.44 209 LEU A N 1
ATOM 1612 C CA . LEU A 1 209 ? 4.350 -7.892 11.739 1.00 95.44 209 LEU A CA 1
ATOM 1613 C C . LEU A 1 209 ? 4.171 -9.152 12.597 1.00 95.44 209 LEU A C 1
ATOM 1615 O O . LEU A 1 209 ? 5.027 -9.478 13.423 1.00 95.44 209 LEU A O 1
ATOM 1619 N N . ILE A 1 210 ? 3.120 -9.914 12.298 1.00 94.69 210 ILE A N 1
ATOM 1620 C CA . ILE A 1 210 ? 2.891 -11.269 12.804 1.00 94.69 210 ILE A CA 1
ATOM 1621 C C . ILE A 1 210 ? 3.494 -12.255 11.794 1.00 94.69 210 ILE A C 1
ATOM 1623 O O . ILE A 1 210 ? 3.058 -12.310 10.641 1.00 94.69 210 ILE A O 1
ATOM 1627 N N . ARG A 1 211 ? 4.510 -13.009 12.228 1.00 85.94 211 ARG A N 1
ATOM 1628 C CA . ARG A 1 211 ? 5.252 -13.984 11.411 1.00 85.94 211 ARG A CA 1
ATOM 1629 C C . ARG A 1 211 ? 4.723 -15.399 11.591 1.00 85.94 211 ARG A C 1
ATOM 1631 O O . ARG A 1 211 ? 4.371 -15.739 12.741 1.00 85.94 211 ARG A O 1
#

InterPro domains:
  IPR009758 Protein of unknown function DUF1326 [PF07040] (13-194)
  IPR014581 Uncharacterised conserved protein UCP033303 [PIRSF033303] (4-210)

Radius of gyration: 16.05 Å; Cα contacts (8 Å, |Δi|>4): 564; chains: 1; bounding box: 38×33×53 Å

Solvent-accessible surface area (backbone atoms only — not comparable to full-atom values): 10708 Å² total; per-residue (Å²): 131,82,78,53,43,39,44,30,25,52,33,44,33,34,34,64,25,47,76,74,44,20,64,86,72,82,39,70,43,71,76,53,34,43,42,39,45,38,38,31,41,24,74,39,40,29,42,76,83,45,70,46,51,82,39,36,38,35,43,38,40,42,22,81,30,47,71,91,77,20,70,14,35,37,36,43,37,37,27,49,87,51,51,73,71,44,46,54,43,51,51,36,48,60,51,14,76,52,36,44,85,66,22,25,52,35,20,41,56,43,71,27,37,76,44,77,53,78,73,42,71,41,66,59,48,74,49,76,37,57,92,68,27,36,33,44,38,44,26,83,88,36,37,41,35,42,36,32,48,35,66,32,91,89,79,72,44,79,39,89,50,71,50,76,34,93,66,94,56,38,58,46,51,48,33,32,42,20,24,17,32,42,40,33,44,71,100,67,61,45,75,40,68,78,9,20,18,42,21,33,50,40,35,34,39,34,79,12,66,64,130

Organism: NCBI:txid475069

pLDDT: mean 97.07, std 3.54, range [56.59, 98.88]